Protein AF-A0A3B0PIU3-F1 (afdb_monomer)

Sequence (297 aa):
MPIHNANDALGLFTDEVQEILTSYSIDNKPVNLLDYAVPYFFQSLVFAYRGAKIDSLVDHQSSWYDILSTISSEQYRDRFNNNKLGIVEDERSLYSIANLIKTTKENQTVTVNPPPSQLTLSDFYNVYQEIADAGINYRNLATNNRSTALLNSDSSVILNNLDSGRIDGGIMYNGDAIFSAQGGEFHAEKDDPLKPKSEDFHIVTPVNTPLALDLIVVNKLNIEQFPGFLDQAYQVIKKVGLEGVNETLADFQAVLTEKPETIYKNGPLENFNYVQYTSPLKKISDPENGLVAVEGW

Secondary structure (DSSP, 8-state):
----SHHHHHTTS-HHHHHHHHS-EETTEE--GGGT-EEEEEEEEEEEEESS--TTTTTS---HHHHHHHHTSTTTHHHHTTTTEEEE--HHHHHHHHHHHHHHHTTPPP-SSPPTT---HHHHHHHHHHHIIIIISHHHH-SSS----EEES-HHHHHHHHHTTSSSEEEEEHHHHHHHHTTTTT--STT-TTS--TTTEEEE--SS--EEEEEE---HHHHHHSTTHHHHHHHHHIIIIITTTT--HHHHHHHHHH-TT-S-SSHHHHHHHHH-PBPTTHHHH-TTTSSS-----

Radius of gyration: 21.35 Å; Cα contacts (8 Å, |Δi|>4): 509; chains: 1; bounding box: 50×55×65 Å

Solvent-accessible surface area (backbone atoms only — not comparable to full-atom values): 16003 Å² total; per-residue (Å²): 130,89,70,85,50,52,75,60,48,42,78,48,33,37,71,70,55,40,46,65,38,47,71,46,62,60,96,88,36,78,37,58,46,57,77,67,31,45,75,52,45,34,42,39,48,28,43,28,37,54,47,79,81,56,71,87,45,51,101,41,91,26,41,60,42,54,50,36,38,50,46,20,28,92,90,37,8,80,60,36,24,71,42,10,21,27,32,50,48,44,72,68,57,53,46,19,51,20,37,34,32,51,22,55,78,68,74,47,82,73,39,50,68,75,65,97,87,65,85,50,77,67,47,58,55,45,30,57,45,46,45,19,74,33,18,72,26,45,77,48,31,28,73,105,49,92,26,45,67,37,73,36,68,52,54,67,61,47,28,47,29,43,18,61,63,70,18,33,28,33,38,38,44,43,30,48,47,48,28,13,50,53,6,38,92,86,24,56,54,93,84,40,88,55,26,48,46,84,77,31,45,47,74,36,68,38,75,65,58,52,72,47,73,44,60,53,64,79,62,64,66,52,48,74,73,36,90,65,43,57,62,52,50,50,52,48,48,41,46,54,61,51,34,62,67,83,46,40,54,69,60,43,52,56,40,36,75,76,39,75,88,42,82,59,97,34,63,29,55,40,52,29,63,76,35,58,41,46,54,44,46,38,51,30,61,29,34,87,77,26,71,17,57,59,86,90,132

Mean predicted aligned error: 9.67 Å

Nearest PDB structures (foldseek):
  8rk1-assembly1_A  TM=4.395E-01  e=3.440E-04  Prochlorococcus marinus subsp. pastoris str. CCMP1986
  7qhv-assembly2_BBB  TM=4.725E-01  e=1.636E-03  Agrobacterium tumefaciens
  7vfq-assembly4_D  TM=4.439E-01  e=1.376E-03  Bifidobacterium longum subsp. infantis ATCC 15697 = JCM 1222 = DSM 20088
  7vfq-assembly2_B  TM=4.502E-01  e=2.184E-03  Bifidobacterium longum subsp. infantis ATCC 15697 = JCM 1222 = DSM 20088
  4z9n-assembly3_F  TM=4.124E-01  e=3.728E-01  Brucella ovis ATCC 25840

pLDDT: mean 77.79, std 16.53, range [27.53, 97.0]

Foldseek 3Di:
DDDDDLVSCLVLFDPVLSCVQFVDDDPNHTHRCSVFWFWAFKWWWWKKFFDADDVQFPPDQAALLRVQLSCLAPVRLQQQWDQLEAEQDDLLQLLQSLQQLVCVVVVHDGDSDDPPPDDDPVVSVSSVVSSCVSHQPQVSNDDVDRIHHHYDNPLLVQLQCRLQSVHGMYGGIPLSLVCSLCSHPHQNDPPRPSRHDPRTMDIGHHNDTDMDIDTHGDDPVCPVPPPCVVVVSVVVCCQQQPPQLQDEVVNQVVVCVVPVVDNGDGHNVVVCVNSVTDRSSCCQCPQPRHSYHHDDD

Structure (mmCIF, N/CA/C/O backbone):
data_AF-A0A3B0PIU3-F1
#
_entry.id   AF-A0A3B0PIU3-F1
#
loop_
_atom_site.group_PDB
_atom_site.id
_atom_site.type_symbol
_atom_site.label_atom_id
_atom_site.label_alt_id
_atom_site.label_comp_id
_atom_site.label_asym_id
_atom_site.label_entity_id
_atom_site.label_seq_id
_atom_site.pdbx_PDB_ins_code
_atom_site.Cartn_x
_atom_site.Cartn_y
_atom_site.Cartn_z
_atom_site.occupancy
_atom_site.B_iso_or_equiv
_atom_site.auth_seq_id
_atom_site.auth_comp_id
_atom_site.auth_asym_id
_atom_site.auth_atom_id
_atom_site.pdbx_PDB_model_num
ATOM 1 N N . MET A 1 1 ? -2.828 -1.631 -31.211 1.00 52.72 1 MET A N 1
ATOM 2 C CA . MET A 1 1 ? -2.109 -0.470 -31.781 1.00 52.72 1 MET A CA 1
ATOM 3 C C . MET A 1 1 ? -0.621 -0.748 -31.614 1.00 52.72 1 MET A C 1
ATOM 5 O O . MET A 1 1 ? -0.275 -1.241 -30.548 1.00 52.72 1 MET A O 1
ATOM 9 N N . PRO A 1 2 ? 0.238 -0.572 -32.630 1.00 67.56 2 PRO A N 1
ATOM 10 C CA . PRO A 1 2 ? 1.676 -0.742 -32.430 1.00 67.56 2 PRO A CA 1
ATOM 11 C C . PRO A 1 2 ? 2.199 0.336 -31.467 1.00 67.56 2 PRO A C 1
ATOM 13 O O . PRO A 1 2 ? 1.806 1.494 -31.573 1.00 67.56 2 PRO A O 1
ATOM 16 N N . ILE A 1 3 ? 3.035 -0.067 -30.508 1.00 75.00 3 ILE A N 1
ATOM 17 C CA . ILE A 1 3 ? 3.612 0.811 -29.481 1.00 75.00 3 ILE A CA 1
ATOM 18 C C . ILE A 1 3 ? 4.981 1.261 -29.979 1.00 75.00 3 ILE A C 1
ATOM 20 O O . ILE A 1 3 ? 5.873 0.428 -30.155 1.00 75.00 3 ILE A O 1
ATOM 24 N N . HIS A 1 4 ? 5.149 2.559 -30.226 1.00 79.06 4 HIS A N 1
ATOM 25 C CA . HIS A 1 4 ? 6.401 3.116 -30.739 1.00 79.06 4 HIS A CA 1
ATOM 26 C C . HIS A 1 4 ? 7.118 4.019 -29.735 1.00 79.06 4 HIS A C 1
ATOM 28 O O . HIS A 1 4 ? 8.312 4.267 -29.891 1.00 79.06 4 HIS A O 1
ATOM 34 N N . ASN A 1 5 ? 6.412 4.519 -28.722 1.00 83.81 5 ASN A N 1
ATOM 35 C CA . ASN A 1 5 ? 6.955 5.416 -27.706 1.00 83.81 5 ASN A CA 1
ATOM 36 C C . ASN A 1 5 ? 6.194 5.293 -26.370 1.00 83.81 5 ASN A C 1
ATOM 38 O O . ASN A 1 5 ? 5.190 4.586 -26.271 1.00 83.81 5 ASN A O 1
ATOM 42 N N . ALA A 1 6 ? 6.675 6.008 -25.351 1.00 85.88 6 ALA A N 1
ATOM 43 C CA . ALA A 1 6 ? 6.091 6.051 -24.014 1.00 85.88 6 ALA A CA 1
ATOM 44 C C . ALA A 1 6 ? 4.623 6.518 -23.983 1.00 85.88 6 ALA A C 1
ATOM 46 O O . ALA A 1 6 ? 3.825 5.980 -23.221 1.00 85.88 6 ALA A O 1
ATOM 47 N N . ASN A 1 7 ? 4.229 7.478 -24.824 1.00 86.56 7 ASN A N 1
ATOM 48 C CA . ASN A 1 7 ? 2.843 7.953 -24.871 1.00 86.56 7 ASN A CA 1
ATOM 49 C C . ASN A 1 7 ? 1.905 6.912 -25.488 1.00 86.56 7 ASN A C 1
ATOM 51 O O . ASN A 1 7 ? 0.800 6.727 -24.985 1.00 86.56 7 ASN A O 1
ATOM 55 N N . ASP A 1 8 ? 2.354 6.188 -26.517 1.00 84.62 8 ASP A N 1
ATOM 56 C CA . ASP A 1 8 ? 1.584 5.076 -27.090 1.00 84.62 8 ASP A CA 1
ATOM 57 C C . ASP A 1 8 ? 1.361 3.965 -26.047 1.00 84.62 8 ASP A C 1
ATOM 59 O O . ASP A 1 8 ? 0.315 3.315 -26.033 1.00 84.62 8 ASP A O 1
ATOM 63 N N . ALA A 1 9 ? 2.346 3.753 -25.165 1.00 84.88 9 ALA A N 1
ATOM 64 C CA . ALA A 1 9 ? 2.304 2.737 -24.119 1.00 84.88 9 ALA A CA 1
ATOM 65 C C . ALA A 1 9 ? 1.373 3.091 -22.944 1.00 84.88 9 ALA A C 1
ATOM 67 O O . ALA A 1 9 ? 0.914 2.174 -22.267 1.00 84.88 9 ALA A O 1
ATOM 68 N N . LEU A 1 10 ? 1.045 4.371 -22.707 1.00 86.69 10 LEU A N 1
ATOM 69 C CA . LEU A 1 10 ? 0.181 4.786 -21.585 1.00 86.69 10 LEU A CA 1
ATOM 70 C C . LEU A 1 10 ? -1.167 4.058 -21.586 1.00 86.69 10 LEU A C 1
ATOM 72 O O . LEU A 1 10 ? -1.647 3.640 -20.533 1.00 86.69 10 LEU A O 1
ATOM 76 N N . GLY A 1 11 ? -1.742 3.837 -22.771 1.00 82.31 11 GLY A N 1
ATOM 77 C CA . GLY A 1 11 ? -3.029 3.156 -22.930 1.00 82.31 11 GLY A CA 1
ATOM 78 C C . GLY A 1 11 ? -3.058 1.707 -22.426 1.00 82.31 11 GLY A C 1
ATOM 79 O O . GLY A 1 11 ? -4.143 1.147 -22.294 1.00 82.31 11 GLY A O 1
ATOM 80 N N . LEU A 1 12 ? -1.902 1.107 -22.126 1.00 78.00 12 LEU A N 1
ATOM 81 C CA . LEU A 1 12 ? -1.801 -0.239 -21.557 1.00 78.00 12 LEU A CA 1
ATOM 82 C C . LEU A 1 12 ? -2.097 -0.300 -20.052 1.00 78.00 12 LEU A C 1
ATOM 84 O O . LEU A 1 12 ? -2.346 -1.385 -19.528 1.00 78.00 12 LEU A O 1
ATOM 88 N N . PHE A 1 13 ? -2.048 0.834 -19.354 1.00 83.12 13 PHE A N 1
ATOM 89 C CA . PHE A 1 13 ? -2.113 0.899 -17.893 1.00 83.12 13 PHE A CA 1
ATOM 90 C C . PHE A 1 13 ? -3.463 1.434 -17.398 1.00 83.12 13 PHE A C 1
ATOM 92 O O . PHE A 1 13 ? -4.173 2.121 -18.143 1.00 83.12 13 PHE A O 1
ATOM 99 N N . THR A 1 14 ? -3.837 1.141 -16.146 1.00 80.69 14 THR A N 1
ATOM 100 C CA . THR A 1 14 ? -5.059 1.704 -15.531 1.00 80.69 14 THR A CA 1
ATOM 101 C C . THR A 1 14 ? -4.998 3.229 -15.444 1.00 80.69 14 THR A C 1
ATOM 103 O O . THR A 1 14 ? -3.926 3.815 -15.595 1.00 80.69 14 THR A O 1
ATOM 106 N N . ASP A 1 15 ? -6.141 3.887 -15.249 1.00 85.25 15 ASP A N 1
ATOM 107 C CA . ASP A 1 15 ? -6.197 5.356 -15.242 1.00 85.25 15 ASP A CA 1
ATOM 108 C C . ASP A 1 15 ? -5.358 5.939 -14.094 1.00 85.25 15 ASP A C 1
ATOM 110 O O . ASP A 1 15 ? -4.619 6.898 -14.292 1.00 85.25 15 ASP A O 1
ATOM 114 N N . GLU A 1 16 ? -5.367 5.286 -12.932 1.00 85.12 16 GLU A N 1
ATOM 115 C CA . GLU A 1 16 ? -4.564 5.663 -11.767 1.00 85.12 16 GLU A CA 1
ATOM 116 C C . GLU A 1 16 ? -3.062 5.530 -12.048 1.00 85.12 16 GLU A C 1
ATOM 118 O O . GLU A 1 16 ? -2.265 6.398 -11.691 1.00 85.12 16 GLU A O 1
ATOM 123 N N . VAL A 1 17 ? -2.657 4.454 -12.731 1.00 87.50 17 VAL A N 1
ATOM 124 C CA . VAL A 1 17 ? -1.257 4.248 -13.124 1.00 87.50 17 VAL A CA 1
ATOM 125 C C . VAL A 1 17 ? -0.839 5.289 -14.165 1.00 87.50 17 VAL A C 1
ATOM 127 O O . VAL A 1 17 ? 0.251 5.847 -14.062 1.00 87.50 17 VAL A O 1
ATOM 130 N N . GLN A 1 18 ? -1.699 5.605 -15.139 1.00 90.06 18 GLN A N 1
ATOM 131 C CA . GLN A 1 18 ? -1.437 6.665 -16.119 1.00 90.06 18 GLN A CA 1
ATOM 132 C C . GLN A 1 18 ? -1.266 8.034 -15.453 1.00 90.06 18 GLN A C 1
ATOM 134 O O . GLN A 1 18 ? -0.362 8.786 -15.830 1.00 90.06 18 GLN A O 1
ATOM 139 N N . GLU A 1 19 ? -2.096 8.351 -14.457 1.00 88.38 19 GLU A N 1
ATOM 140 C CA . GLU A 1 19 ? -1.981 9.583 -13.680 1.00 88.38 19 GLU A CA 1
ATOM 141 C C . GLU A 1 19 ? -0.624 9.652 -12.974 1.00 88.38 19 GLU A C 1
ATOM 143 O O . GLU A 1 19 ? 0.110 10.624 -13.156 1.00 88.38 19 GLU A O 1
ATOM 148 N N . ILE A 1 20 ? -0.215 8.594 -12.263 1.00 88.75 20 ILE A N 1
ATOM 149 C CA . ILE A 1 20 ? 1.102 8.546 -11.609 1.00 88.75 20 ILE A CA 1
ATOM 150 C C . ILE A 1 20 ? 2.228 8.753 -12.633 1.00 88.75 20 ILE A C 1
ATOM 152 O O . ILE A 1 20 ? 3.090 9.610 -12.425 1.00 88.75 20 ILE A O 1
ATOM 156 N N . LEU A 1 21 ? 2.191 8.036 -13.762 1.00 90.81 21 LEU A N 1
ATOM 157 C CA . LEU A 1 21 ? 3.223 8.079 -14.807 1.00 90.81 21 LEU A CA 1
ATOM 158 C C . LEU A 1 21 ? 3.388 9.446 -15.480 1.00 90.81 21 LEU A C 1
ATOM 160 O O . LEU A 1 21 ? 4.437 9.696 -16.074 1.00 90.81 21 LEU A O 1
ATOM 164 N N . THR A 1 22 ? 2.376 10.311 -15.406 1.00 90.75 22 THR A N 1
ATOM 165 C CA . THR A 1 22 ? 2.344 11.606 -16.105 1.00 90.75 22 THR A CA 1
ATOM 166 C C . THR A 1 22 ? 2.229 12.814 -15.170 1.00 90.75 22 THR A C 1
ATOM 168 O O . THR A 1 22 ? 2.323 13.955 -15.622 1.00 90.75 22 THR A O 1
ATOM 171 N N . SER A 1 23 ? 2.080 12.584 -13.862 1.00 84.56 23 SER A N 1
ATOM 172 C CA . SER A 1 23 ? 1.898 13.625 -12.838 1.00 84.56 23 SER A CA 1
ATOM 173 C C . SER A 1 23 ? 3.144 14.474 -12.559 1.00 84.56 23 SER A C 1
ATOM 175 O O . SER A 1 23 ? 3.048 15.522 -11.915 1.00 84.56 23 SER A O 1
ATOM 177 N N . TYR A 1 24 ? 4.320 14.044 -13.024 1.00 80.12 24 TYR A N 1
ATOM 178 C CA . TYR A 1 24 ? 5.591 14.699 -12.729 1.00 80.12 24 TYR A CA 1
ATOM 179 C C . TYR A 1 24 ? 6.029 15.676 -13.826 1.00 80.12 24 TYR A C 1
ATOM 181 O O . TYR A 1 24 ? 5.802 15.462 -15.018 1.00 80.12 24 TYR A O 1
ATOM 189 N N . SER A 1 25 ? 6.725 16.745 -13.428 1.00 78.56 25 SER A N 1
ATOM 190 C CA . SER A 1 25 ? 7.328 17.698 -14.361 1.00 78.56 25 SER A CA 1
ATOM 191 C C . SER A 1 25 ? 8.756 18.058 -13.964 1.00 78.56 25 SER A C 1
ATOM 193 O O . SER A 1 25 ? 9.011 18.340 -12.793 1.00 78.56 25 SER A O 1
ATOM 195 N N . ILE A 1 26 ? 9.660 18.132 -14.941 1.00 77.56 26 ILE A N 1
ATOM 196 C CA . ILE A 1 26 ? 11.030 18.643 -14.781 1.00 77.56 26 ILE A CA 1
ATOM 197 C C . ILE A 1 26 ? 11.121 19.955 -15.557 1.00 77.56 26 ILE A C 1
ATOM 199 O O . ILE A 1 26 ? 10.739 20.008 -16.724 1.00 77.56 26 ILE A O 1
ATOM 203 N N . ASP A 1 27 ? 11.589 21.026 -14.912 1.00 80.06 27 ASP A N 1
ATOM 204 C CA . ASP A 1 27 ? 11.697 22.364 -15.515 1.00 80.06 27 ASP A CA 1
ATOM 205 C C . ASP A 1 27 ? 10.387 22.850 -16.172 1.00 80.06 27 ASP A C 1
ATOM 207 O O . ASP A 1 27 ? 10.385 23.419 -17.266 1.00 80.06 27 ASP A O 1
ATOM 211 N N . ASN A 1 28 ? 9.253 22.605 -15.500 1.00 79.25 28 ASN A N 1
ATOM 212 C CA . ASN A 1 28 ? 7.890 22.890 -15.974 1.00 79.25 28 ASN A CA 1
ATOM 213 C C . ASN A 1 28 ? 7.482 22.158 -17.266 1.00 79.25 28 ASN A C 1
ATOM 215 O O . ASN A 1 28 ? 6.530 22.570 -17.933 1.00 79.25 28 ASN A O 1
ATOM 219 N N . LYS A 1 29 ? 8.177 21.080 -17.640 1.00 79.25 29 LYS A N 1
ATOM 220 C CA . LYS A 1 29 ? 7.783 20.209 -18.751 1.00 79.25 29 LYS A CA 1
ATOM 221 C C . LYS A 1 29 ? 7.230 18.899 -18.205 1.00 79.25 29 LYS A C 1
ATOM 223 O O . LYS A 1 29 ? 7.897 18.302 -17.359 1.00 79.25 29 LYS A O 1
ATOM 228 N N . PRO A 1 30 ? 6.052 18.449 -18.669 1.00 81.75 30 PRO A N 1
ATOM 229 C CA . PRO A 1 30 ? 5.511 17.162 -18.261 1.00 81.75 30 PRO A CA 1
ATOM 230 C C . PRO A 1 30 ? 6.481 16.053 -18.665 1.00 81.75 30 PRO A C 1
ATOM 232 O O . PRO A 1 30 ? 7.042 16.075 -19.764 1.00 81.75 30 PRO A O 1
ATOM 235 N N . VAL A 1 31 ? 6.687 15.112 -17.754 1.00 88.00 31 VAL A N 1
ATOM 236 C CA . VAL A 1 31 ? 7.549 13.952 -17.948 1.00 88.00 31 VAL A CA 1
ATOM 237 C C . VAL A 1 31 ? 6.674 12.715 -17.968 1.00 88.00 31 VAL A C 1
ATOM 239 O O . VAL A 1 31 ? 5.871 12.509 -17.063 1.00 88.00 31 VAL A O 1
ATOM 242 N N . ASN A 1 32 ? 6.855 11.882 -18.989 1.00 90.88 32 ASN A N 1
ATOM 243 C CA . ASN A 1 32 ? 6.311 10.538 -18.988 1.00 90.88 32 ASN A CA 1
ATOM 244 C C . ASN A 1 32 ? 7.349 9.607 -18.352 1.00 90.88 32 ASN A C 1
ATOM 246 O O . ASN A 1 32 ? 8.427 9.394 -18.906 1.00 90.88 32 ASN A O 1
ATOM 250 N N . LEU A 1 33 ? 7.046 9.062 -17.174 1.00 91.25 33 LEU A N 1
ATOM 251 C CA . LEU A 1 33 ? 7.973 8.186 -16.451 1.00 91.25 33 LEU A CA 1
ATOM 252 C C . LEU A 1 33 ? 8.315 6.903 -17.231 1.00 91.25 33 LEU A C 1
ATOM 254 O O . LEU A 1 33 ? 9.367 6.314 -16.984 1.00 91.25 33 LEU A O 1
ATOM 258 N N . LEU A 1 34 ? 7.499 6.513 -18.218 1.00 90.88 34 LEU A N 1
ATOM 259 C CA . LEU A 1 34 ? 7.786 5.384 -19.111 1.00 90.88 34 LEU A CA 1
ATOM 260 C C . LEU A 1 34 ? 9.016 5.608 -20.006 1.00 90.88 34 LEU A C 1
ATOM 262 O O . LEU A 1 34 ? 9.573 4.639 -20.516 1.00 90.88 34 LEU A O 1
ATOM 266 N N . ASP A 1 35 ? 9.479 6.851 -20.175 1.00 88.81 35 ASP A N 1
ATOM 267 C CA . ASP A 1 35 ? 10.749 7.134 -20.860 1.00 88.81 35 ASP A CA 1
ATOM 268 C C . ASP A 1 35 ? 11.974 6.696 -20.033 1.00 88.81 35 ASP A C 1
ATOM 270 O O . ASP A 1 35 ? 13.082 6.584 -20.561 1.00 88.81 35 ASP A O 1
ATOM 274 N N . TYR A 1 36 ? 11.790 6.449 -18.732 1.00 87.94 36 TYR A N 1
ATOM 275 C CA . TYR A 1 36 ? 12.875 6.219 -17.775 1.00 87.94 36 TYR A CA 1
ATOM 276 C C . TYR A 1 36 ? 12.761 4.894 -17.021 1.00 87.94 36 TYR A C 1
ATOM 278 O O . TYR A 1 36 ? 13.759 4.428 -16.464 1.00 87.94 36 TYR A O 1
ATOM 286 N N . ALA A 1 37 ? 11.570 4.299 -16.973 1.00 89.75 37 ALA A N 1
ATOM 287 C CA . ALA A 1 37 ? 11.306 3.141 -16.137 1.00 89.75 37 ALA A CA 1
ATOM 288 C C . ALA A 1 37 ? 10.184 2.246 -16.677 1.00 89.75 37 ALA A C 1
ATOM 290 O O . ALA A 1 37 ? 9.359 2.669 -17.485 1.00 89.75 37 ALA A O 1
ATOM 291 N N . VAL A 1 38 ? 10.135 1.007 -16.186 1.00 88.44 38 VAL A N 1
ATOM 292 C CA . VAL A 1 38 ? 9.072 0.040 -16.497 1.00 88.44 38 VAL A CA 1
ATOM 293 C C . VAL A 1 38 ? 8.205 -0.191 -15.254 1.00 88.44 38 VAL A C 1
ATOM 295 O O . VAL A 1 38 ? 8.750 -0.625 -14.238 1.00 88.44 38 VAL A O 1
ATOM 298 N N . PRO A 1 39 ? 6.885 0.078 -15.301 1.00 87.81 39 PRO A N 1
ATOM 299 C CA . PRO A 1 39 ? 5.962 -0.206 -14.197 1.00 87.81 39 PRO A CA 1
ATOM 300 C C . PRO A 1 39 ? 5.971 -1.678 -13.812 1.00 87.81 39 PRO A C 1
ATOM 302 O O . PRO A 1 39 ? 5.922 -2.539 -14.690 1.00 87.81 39 PRO A O 1
ATOM 305 N N . TYR A 1 40 ? 6.015 -1.953 -12.508 1.00 83.00 40 TYR A N 1
ATOM 306 C CA . TYR A 1 40 ? 6.128 -3.309 -11.986 1.00 83.00 40 TYR A CA 1
ATOM 307 C C . TYR A 1 40 ? 5.045 -3.657 -10.964 1.00 83.00 40 TYR A C 1
ATOM 309 O O . TYR A 1 40 ? 4.190 -4.468 -11.297 1.00 83.00 40 TYR A O 1
ATOM 317 N N . PHE A 1 41 ? 4.994 -3.029 -9.787 1.00 80.75 41 PHE A N 1
ATOM 318 C CA . PHE A 1 41 ? 3.927 -3.279 -8.806 1.00 80.75 41 PHE A CA 1
ATOM 319 C C . PHE A 1 41 ? 3.057 -2.051 -8.611 1.00 80.75 41 PHE A C 1
ATOM 321 O O . PHE A 1 41 ? 3.569 -0.952 -8.430 1.00 80.75 41 PHE A O 1
ATOM 328 N N . PHE A 1 42 ? 1.740 -2.244 -8.629 1.00 83.75 42 PHE A N 1
ATOM 329 C CA . PHE A 1 42 ? 0.793 -1.217 -8.231 1.00 83.75 42 PHE A CA 1
ATOM 330 C C . PHE A 1 42 ? 0.163 -1.614 -6.901 1.00 83.75 42 PHE A C 1
ATOM 332 O O . PHE A 1 42 ? -0.325 -2.734 -6.736 1.00 83.75 42 PHE A O 1
ATOM 339 N N . GLN A 1 43 ? 0.221 -0.710 -5.933 1.00 85.25 43 GLN A N 1
ATOM 340 C CA . GLN A 1 43 ? -0.144 -0.994 -4.555 1.00 85.25 43 GLN A CA 1
ATOM 341 C C . GLN A 1 43 ? -0.976 0.142 -3.976 1.00 85.25 43 GLN A C 1
ATOM 343 O O . GLN A 1 43 ? -0.852 1.306 -4.356 1.00 85.25 43 GLN A O 1
ATOM 348 N N . SER A 1 44 ? -1.813 -0.212 -3.013 1.00 89.19 44 SER A N 1
ATOM 349 C CA . SER A 1 44 ? -2.595 0.731 -2.225 1.00 89.19 44 SER A CA 1
ATOM 350 C C . SER A 1 44 ? -2.376 0.452 -0.753 1.00 89.19 44 SER A C 1
ATOM 352 O O . SER A 1 44 ? -2.308 -0.712 -0.349 1.00 89.19 44 SER A O 1
ATOM 354 N N . LEU A 1 45 ? -2.332 1.496 0.064 1.00 90.38 45 LEU A N 1
ATOM 355 C CA . LEU A 1 45 ? -2.252 1.317 1.506 1.00 90.38 45 LEU A CA 1
ATOM 356 C C . LEU A 1 45 ? -3.618 0.899 2.075 1.00 90.38 45 LEU A C 1
ATOM 358 O O . LEU A 1 45 ? -4.654 1.465 1.713 1.00 90.38 45 LEU A O 1
ATOM 362 N N . VAL A 1 46 ? -3.626 -0.083 2.970 1.00 93.50 46 VAL A N 1
ATOM 363 C CA . VAL A 1 46 ? -4.832 -0.647 3.595 1.00 93.50 46 VAL A CA 1
ATOM 364 C C . VAL A 1 46 ? -4.641 -0.811 5.098 1.00 93.50 46 VAL A C 1
ATOM 366 O O . VAL A 1 46 ? -3.525 -0.739 5.615 1.00 93.50 46 VAL A O 1
ATOM 369 N N . PHE A 1 47 ? -5.743 -1.060 5.803 1.00 95.31 47 PHE A N 1
ATOM 370 C CA . PHE A 1 47 ? -5.712 -1.529 7.181 1.00 95.31 47 PHE A CA 1
ATOM 371 C C . PHE A 1 47 ? -6.095 -3.009 7.228 1.00 95.31 47 PHE A C 1
ATOM 373 O O . PHE A 1 47 ? -7.223 -3.370 6.902 1.00 95.31 47 PHE A O 1
ATOM 380 N N . ALA A 1 48 ? -5.166 -3.865 7.637 1.00 96.06 48 ALA A N 1
ATOM 381 C CA . ALA A 1 48 ? -5.396 -5.290 7.845 1.00 96.06 48 ALA A CA 1
ATOM 382 C C . ALA A 1 48 ? -5.373 -5.619 9.337 1.00 96.06 48 ALA A C 1
ATOM 384 O O . ALA A 1 48 ? -4.621 -5.006 10.093 1.00 96.06 48 ALA A O 1
ATOM 385 N N . TYR A 1 49 ? -6.189 -6.564 9.795 1.00 97.00 49 TYR A N 1
ATOM 386 C CA . TYR A 1 49 ? -6.244 -6.897 11.216 1.00 97.00 49 TYR A CA 1
ATOM 387 C C . TYR A 1 49 ? -6.706 -8.324 11.500 1.00 97.00 49 TYR A C 1
ATOM 389 O O . TYR A 1 49 ? -7.407 -8.935 10.692 1.00 97.00 49 TYR A O 1
ATOM 397 N N . ARG A 1 50 ? -6.334 -8.826 12.687 1.00 95.00 50 ARG A N 1
ATOM 398 C CA . ARG A 1 50 ? -6.666 -10.163 13.185 1.00 95.00 50 ARG A CA 1
ATOM 399 C C . ARG A 1 50 ? -7.650 -10.179 14.339 1.00 95.00 50 ARG A C 1
ATOM 401 O O . ARG A 1 50 ? -7.619 -9.289 15.188 1.00 95.00 50 ARG A O 1
ATOM 408 N N . GLY A 1 51 ? -8.515 -11.192 14.393 1.00 93.75 51 GLY A N 1
ATOM 409 C CA . GLY A 1 51 ? -9.568 -11.430 15.392 1.00 93.75 51 GLY A CA 1
ATOM 410 C C . GLY A 1 51 ? -10.977 -11.146 14.853 1.00 93.75 51 GLY A C 1
ATOM 411 O O . GLY A 1 51 ? -11.154 -10.989 13.656 1.00 93.75 51 GLY A O 1
ATOM 412 N N . ALA A 1 52 ? -11.971 -10.986 15.733 1.00 94.75 52 ALA A N 1
ATOM 413 C CA . ALA A 1 52 ? -13.368 -10.788 15.324 1.00 94.75 52 ALA A CA 1
ATOM 414 C C . ALA A 1 52 ? -13.586 -9.582 14.385 1.00 94.75 52 ALA A C 1
ATOM 416 O O . ALA A 1 52 ? -12.985 -8.515 14.578 1.00 94.75 52 ALA A O 1
ATOM 417 N N . LYS A 1 53 ? -14.495 -9.750 13.417 1.00 95.25 53 LYS A N 1
ATOM 418 C CA . LYS A 1 53 ? -14.919 -8.717 12.465 1.00 95.25 53 LYS A CA 1
ATOM 419 C C . LYS A 1 53 ? -15.405 -7.455 13.185 1.00 95.25 53 LYS A C 1
ATOM 421 O O . LYS A 1 53 ? -16.184 -7.519 14.133 1.00 95.25 53 LYS A O 1
ATOM 426 N N . ILE A 1 54 ? -14.945 -6.303 12.708 1.00 95.44 54 ILE A N 1
ATOM 427 C CA . ILE A 1 54 ? -15.418 -4.972 13.091 1.00 95.44 54 ILE A CA 1
ATOM 428 C C . ILE A 1 54 ? -16.459 -4.548 12.055 1.00 95.44 54 ILE A C 1
ATOM 430 O O . ILE A 1 54 ? -16.110 -4.054 10.980 1.00 95.44 54 ILE A O 1
ATOM 434 N N . ASP A 1 55 ? -17.737 -4.766 12.367 1.00 92.75 55 ASP A N 1
ATOM 435 C CA . ASP A 1 55 ? -18.838 -4.563 11.415 1.00 92.75 55 ASP A CA 1
ATOM 436 C C . ASP A 1 55 ? -18.942 -3.125 10.900 1.00 92.75 55 ASP A C 1
ATOM 438 O O . ASP A 1 55 ? -19.394 -2.927 9.784 1.00 92.75 55 ASP A O 1
ATOM 442 N N . SER A 1 56 ? -18.493 -2.124 11.664 1.00 92.81 56 SER A N 1
ATOM 443 C CA . SER A 1 56 ? -18.510 -0.718 11.238 1.00 92.81 56 SER A CA 1
ATOM 444 C C . SER A 1 56 ? -17.428 -0.352 10.215 1.00 92.81 56 SER A C 1
ATOM 446 O O . SER A 1 56 ? -17.455 0.758 9.690 1.00 92.81 56 SER A O 1
ATOM 448 N N . LEU A 1 57 ? -16.463 -1.244 9.963 1.00 93.12 57 LEU A N 1
ATOM 449 C CA . LEU A 1 57 ? -15.363 -1.020 9.018 1.00 93.12 57 LEU A CA 1
ATOM 450 C C . LEU A 1 57 ? -15.433 -1.962 7.818 1.00 93.12 57 LEU A C 1
ATOM 452 O O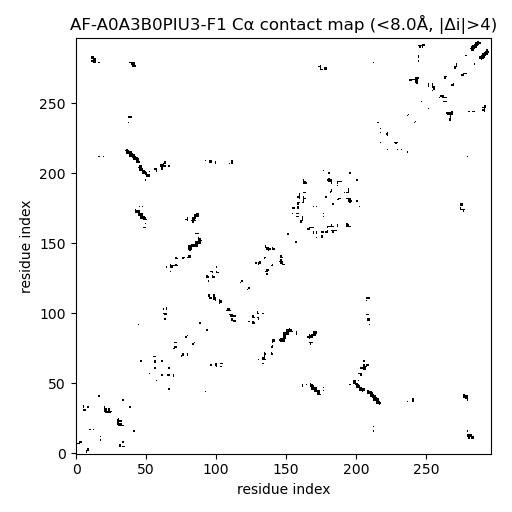 . LEU A 1 57 ? -15.219 -1.552 6.682 1.00 93.12 57 LEU A O 1
ATOM 456 N N . VAL A 1 58 ? -15.707 -3.243 8.062 1.00 86.06 58 VAL A N 1
ATOM 457 C CA . VAL A 1 58 ? -15.746 -4.245 6.994 1.00 86.06 58 VAL A CA 1
ATOM 458 C C . VAL A 1 58 ? -17.065 -4.119 6.234 1.00 86.06 58 VAL A C 1
ATOM 460 O O . VAL A 1 58 ? -18.116 -3.941 6.845 1.00 86.06 58 VAL A O 1
ATOM 463 N N . ASP A 1 59 ? -17.004 -4.201 4.904 1.00 81.81 59 ASP A N 1
ATOM 464 C CA . ASP A 1 59 ? -18.132 -4.000 3.977 1.00 81.81 59 ASP A CA 1
ATOM 465 C C . ASP A 1 59 ? -18.737 -2.581 3.995 1.00 81.81 59 ASP A C 1
ATOM 467 O O . ASP A 1 59 ? -19.824 -2.353 3.462 1.00 81.81 59 ASP A O 1
ATOM 471 N N . HIS A 1 60 ? -18.025 -1.612 4.577 1.00 87.06 60 HIS A N 1
ATOM 472 C CA . HIS A 1 60 ? -18.430 -0.211 4.633 1.00 87.06 60 HIS A CA 1
ATOM 473 C C . HIS A 1 60 ? -17.447 0.686 3.880 1.00 87.06 60 HIS A C 1
ATOM 475 O O . HIS A 1 60 ? -16.262 0.393 3.736 1.00 87.06 60 HIS A O 1
ATOM 481 N N . GLN A 1 61 ? -17.958 1.816 3.397 1.00 89.62 61 GLN A N 1
ATOM 482 C CA . GLN A 1 61 ? -17.150 2.877 2.804 1.00 89.62 61 GLN A CA 1
ATOM 483 C C . GLN A 1 61 ? -16.507 3.693 3.935 1.00 89.62 61 GLN A C 1
ATOM 485 O O . GLN A 1 61 ? -17.071 4.691 4.377 1.00 89.62 61 GLN A O 1
ATOM 490 N N . SER A 1 62 ? -15.360 3.235 4.439 1.00 92.00 62 SER A N 1
ATOM 491 C CA . SER A 1 62 ? -14.644 3.876 5.551 1.00 92.00 62 SER A CA 1
ATOM 492 C C . SER A 1 62 ? -13.501 4.767 5.061 1.00 92.00 62 SER A C 1
ATOM 494 O O . SER A 1 62 ? -12.720 4.383 4.195 1.00 92.00 62 SER A O 1
ATOM 496 N N . SER A 1 63 ? -13.360 5.959 5.632 1.00 92.62 63 SER A N 1
ATOM 497 C CA . SER A 1 63 ? -12.164 6.792 5.474 1.00 92.62 63 SER A CA 1
ATOM 498 C C . SER A 1 63 ? -11.051 6.365 6.438 1.00 92.62 63 SER A C 1
ATOM 500 O O . SER A 1 63 ? -11.288 5.645 7.409 1.00 92.62 63 SER A O 1
ATOM 502 N N . TRP A 1 64 ? -9.827 6.863 6.229 1.00 91.94 64 TRP A N 1
ATOM 503 C CA . TRP A 1 64 ? -8.753 6.714 7.220 1.00 91.94 64 TRP A CA 1
ATOM 504 C C . TRP A 1 64 ? -9.145 7.276 8.593 1.00 91.94 64 TRP A C 1
ATOM 506 O O . TRP A 1 64 ? -8.774 6.701 9.613 1.00 91.94 64 TRP A O 1
ATOM 516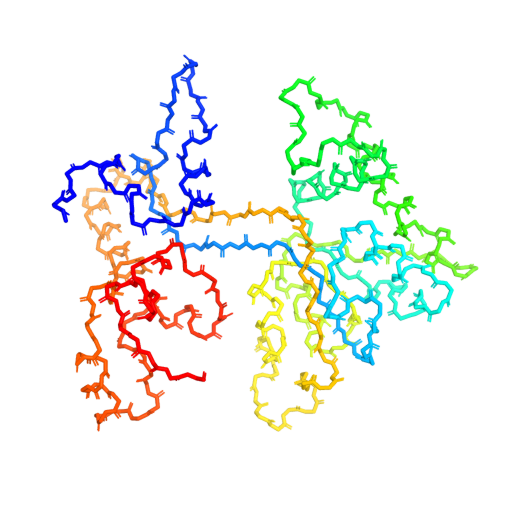 N N . TYR A 1 65 ? -9.940 8.350 8.637 1.00 90.44 65 TYR A N 1
ATOM 517 C CA . TYR A 1 65 ? -10.455 8.890 9.895 1.00 90.44 65 TYR A CA 1
ATOM 518 C C . TYR A 1 65 ? -11.403 7.906 10.597 1.00 90.44 65 TYR A C 1
ATOM 520 O O . TYR A 1 65 ? -11.251 7.659 11.793 1.00 90.44 65 TYR A O 1
ATOM 528 N N . ASP A 1 66 ? -12.334 7.288 9.863 1.00 92.12 66 ASP A N 1
ATOM 529 C CA . ASP A 1 66 ? -13.271 6.300 10.421 1.00 92.12 66 ASP A CA 1
ATOM 530 C C . ASP A 1 66 ? -12.534 5.066 10.952 1.00 92.12 66 ASP A C 1
ATOM 532 O O . ASP A 1 66 ? -12.839 4.571 12.039 1.00 92.12 66 ASP A O 1
ATOM 536 N N . ILE A 1 67 ? -11.519 4.599 10.218 1.00 94.12 67 ILE A N 1
ATOM 537 C CA . ILE A 1 67 ? -10.682 3.465 10.621 1.00 94.12 67 ILE A CA 1
ATOM 538 C C . ILE A 1 67 ? -9.963 3.783 11.933 1.00 94.12 67 ILE A C 1
ATOM 540 O O . ILE A 1 67 ? -10.131 3.055 12.913 1.00 94.12 67 ILE A O 1
ATOM 544 N N . LEU A 1 68 ? -9.198 4.879 11.980 1.00 91.31 68 LEU A N 1
ATOM 545 C CA . LEU A 1 68 ? -8.384 5.215 13.150 1.00 91.31 68 LEU A CA 1
ATOM 546 C C . LEU A 1 68 ? -9.231 5.543 14.385 1.00 91.31 68 LEU A C 1
ATOM 548 O O . LEU A 1 68 ? -8.900 5.113 15.495 1.00 91.31 68 LEU A O 1
ATOM 552 N N . SER A 1 69 ? -10.356 6.235 14.200 1.00 88.69 69 SER A N 1
ATOM 553 C CA . SER A 1 69 ? -11.269 6.564 15.299 1.00 88.69 69 SER A CA 1
ATOM 554 C C . SER A 1 69 ? -11.982 5.322 15.837 1.00 88.69 69 SER A C 1
ATOM 556 O O . SER A 1 69 ? -12.163 5.187 17.048 1.00 88.69 69 SER A O 1
ATOM 558 N N . THR A 1 70 ? -12.308 4.358 14.971 1.00 92.00 70 THR A N 1
ATOM 559 C CA . THR A 1 70 ? -12.915 3.090 15.389 1.00 92.00 70 THR A CA 1
ATOM 560 C C . THR A 1 70 ? -11.934 2.247 16.194 1.00 92.00 70 THR A C 1
ATOM 562 O O . THR A 1 70 ? -12.261 1.835 17.309 1.00 92.00 70 THR A O 1
ATOM 565 N N . ILE A 1 71 ? -10.720 2.010 15.684 1.00 91.06 71 ILE A N 1
ATOM 566 C CA . ILE A 1 71 ? -9.746 1.131 16.358 1.00 91.06 71 ILE A CA 1
ATOM 567 C C . ILE A 1 71 ? -9.218 1.715 17.673 1.00 91.06 71 ILE A C 1
ATOM 569 O O . ILE A 1 71 ? -8.735 0.970 18.520 1.00 91.06 71 ILE A O 1
ATOM 573 N N . SER A 1 72 ? -9.334 3.030 17.862 1.00 86.88 72 SER A N 1
ATOM 574 C CA . SER A 1 72 ? -8.966 3.731 19.099 1.00 86.88 72 SER A CA 1
ATOM 575 C C . SER A 1 72 ? -10.130 3.961 20.068 1.00 86.88 72 SER A C 1
ATOM 577 O O . SER A 1 72 ? -9.918 4.454 21.178 1.00 86.88 72 SER A O 1
ATOM 579 N N . SER A 1 73 ? -11.356 3.600 19.684 1.00 87.06 73 SER A N 1
ATOM 580 C CA . SER A 1 73 ? -12.532 3.703 20.551 1.00 87.06 73 SER A CA 1
ATOM 581 C C . SER A 1 73 ? -12.440 2.761 21.756 1.00 87.06 73 SER A C 1
ATOM 583 O O . SER A 1 73 ? -11.739 1.750 21.721 1.00 87.06 73 SER A O 1
ATOM 585 N N . GLU A 1 74 ? -13.198 3.036 22.822 1.00 85.19 74 GLU A N 1
ATOM 586 C CA . GLU A 1 74 ? -13.208 2.198 24.033 1.00 85.19 74 GLU A CA 1
ATOM 587 C C . GLU A 1 74 ? -13.516 0.722 23.756 1.00 85.19 74 GLU A C 1
ATOM 589 O O . GLU A 1 74 ? -13.019 -0.147 24.467 1.00 85.19 74 GLU A O 1
ATOM 594 N N . GLN A 1 75 ? -14.301 0.441 22.714 1.00 89.25 75 GLN A N 1
ATOM 595 C CA . GLN A 1 75 ? -14.674 -0.914 22.325 1.00 89.25 75 GLN A CA 1
ATOM 596 C C . GLN A 1 75 ? -13.497 -1.715 21.751 1.00 89.25 75 GLN A C 1
ATOM 598 O O . GLN A 1 75 ? -13.417 -2.921 21.979 1.00 89.25 75 GLN A O 1
ATOM 603 N N . TYR A 1 76 ? -12.605 -1.070 20.992 1.00 90.25 76 TYR A N 1
ATOM 604 C CA . TYR A 1 76 ? -11.579 -1.762 20.204 1.00 90.25 76 TYR A CA 1
ATOM 605 C C . TYR A 1 76 ? -10.144 -1.437 20.618 1.00 90.25 76 TYR A C 1
ATOM 607 O O . TYR A 1 76 ? -9.245 -2.203 20.274 1.00 90.25 76 TYR A O 1
ATOM 615 N N . ARG A 1 77 ? -9.909 -0.365 21.384 1.00 86.62 77 ARG A N 1
ATOM 616 C CA . ARG A 1 77 ? -8.556 0.114 21.709 1.00 86.62 77 ARG A CA 1
ATOM 617 C C . ARG A 1 77 ? -7.652 -0.965 22.289 1.00 86.62 77 ARG A C 1
ATOM 619 O O . ARG A 1 77 ? -6.503 -1.057 21.881 1.00 86.62 77 ARG A O 1
ATOM 626 N N . ASP A 1 78 ? -8.158 -1.820 23.179 1.00 86.12 78 ASP A N 1
ATOM 627 C CA . ASP A 1 78 ? -7.332 -2.815 23.877 1.00 86.12 78 ASP A CA 1
ATOM 628 C C . ASP A 1 78 ? -6.765 -3.877 22.925 1.00 86.12 78 ASP A C 1
ATOM 630 O O . ASP A 1 78 ? -5.700 -4.429 23.193 1.00 86.12 78 ASP A O 1
ATOM 634 N N . ARG A 1 79 ? -7.430 -4.106 21.787 1.00 89.75 79 ARG A N 1
ATOM 635 C CA . ARG A 1 79 ? -6.956 -4.992 20.718 1.00 89.75 79 ARG A CA 1
ATOM 636 C C . ARG A 1 79 ? -5.768 -4.404 19.965 1.00 89.75 79 ARG A C 1
ATOM 638 O O . ARG A 1 79 ? -4.906 -5.148 19.540 1.00 89.75 79 ARG A O 1
ATOM 645 N N . PHE A 1 80 ? -5.709 -3.086 19.791 1.00 90.56 80 PHE A N 1
ATOM 646 C CA . PHE A 1 80 ? -4.711 -2.424 18.935 1.00 90.56 80 PHE A CA 1
ATOM 647 C C . PHE A 1 80 ? -3.649 -1.635 19.721 1.00 90.56 80 PHE A C 1
ATOM 649 O O . PHE A 1 80 ? -2.726 -1.055 19.153 1.00 90.56 80 PHE A O 1
ATOM 656 N N . ASN A 1 81 ? -3.758 -1.626 21.045 1.00 83.81 81 ASN A N 1
ATOM 657 C CA . ASN A 1 81 ? -2.879 -0.940 21.984 1.00 83.81 81 ASN A CA 1
ATOM 658 C C . ASN A 1 81 ? -1.595 -1.749 22.302 1.00 83.81 81 ASN A C 1
ATOM 660 O O . ASN A 1 81 ? -1.500 -2.929 22.004 1.00 83.81 81 ASN A O 1
ATOM 664 N N . ASN A 1 82 ? -0.597 -1.143 22.957 1.00 80.69 82 ASN A N 1
ATOM 665 C CA . ASN A 1 82 ? 0.622 -1.790 23.461 1.00 80.69 82 ASN A CA 1
ATOM 666 C C . ASN A 1 82 ? 1.442 -2.480 22.359 1.00 80.69 82 ASN A C 1
ATOM 668 O O . ASN A 1 82 ? 1.830 -3.639 22.498 1.00 80.69 82 ASN A O 1
ATOM 672 N N . ASN A 1 83 ? 1.717 -1.755 21.269 1.00 82.75 83 ASN A N 1
ATOM 673 C CA . ASN A 1 83 ? 2.406 -2.241 20.069 1.00 82.75 83 ASN A CA 1
ATOM 674 C C . ASN A 1 83 ? 1.647 -3.326 19.291 1.00 82.75 83 ASN A C 1
ATOM 676 O O . ASN A 1 83 ? 2.252 -3.999 18.465 1.00 82.75 83 ASN A O 1
ATOM 680 N N . LYS A 1 84 ? 0.335 -3.490 19.517 1.00 90.75 84 LYS A N 1
ATOM 6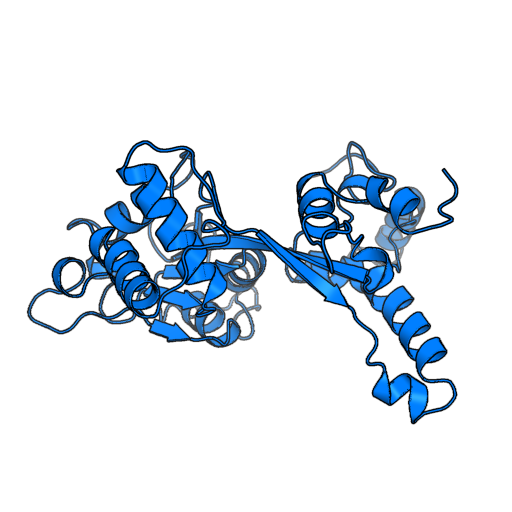81 C CA . LYS A 1 84 ? -0.524 -4.391 18.730 1.00 90.75 84 LYS A CA 1
ATOM 682 C C . LYS A 1 84 ? -1.028 -3.795 17.416 1.00 90.75 84 LYS A C 1
ATOM 684 O O . LYS A 1 84 ? -1.612 -4.522 16.621 1.00 90.75 84 LYS A O 1
ATOM 689 N N . LEU A 1 85 ? -0.775 -2.513 17.166 1.00 92.00 85 LEU A N 1
ATOM 690 C CA . LEU A 1 85 ? -0.923 -1.882 15.858 1.00 92.00 85 LEU A CA 1
ATOM 691 C C . LEU A 1 85 ? 0.461 -1.650 15.253 1.00 92.00 85 LEU A C 1
ATOM 693 O O . LEU A 1 85 ? 1.253 -0.900 15.822 1.00 92.00 85 LEU A O 1
ATOM 697 N N . GLY A 1 86 ? 0.737 -2.273 14.114 1.00 91.94 86 GLY A N 1
ATOM 698 C CA . GLY A 1 86 ? 1.907 -1.999 13.291 1.00 91.94 86 GLY A CA 1
ATOM 699 C C . GLY A 1 86 ? 1.593 -1.018 12.165 1.00 91.94 86 GLY A C 1
ATOM 700 O O . GLY A 1 86 ? 0.482 -1.002 11.638 1.00 91.94 86 GLY A O 1
ATOM 701 N N . ILE A 1 87 ? 2.564 -0.196 11.788 1.00 90.19 87 ILE A N 1
ATOM 702 C CA . ILE A 1 87 ? 2.466 0.725 10.656 1.00 90.19 87 ILE A CA 1
ATOM 703 C C . ILE A 1 87 ? 3.767 0.609 9.872 1.00 90.19 87 ILE A C 1
ATOM 705 O O . ILE A 1 87 ? 4.846 0.793 10.444 1.00 90.19 87 ILE A O 1
ATOM 709 N N . VAL A 1 88 ? 3.655 0.295 8.580 1.00 88.31 88 VAL A N 1
ATOM 710 C CA . VAL A 1 88 ? 4.785 0.395 7.655 1.00 88.31 88 VAL A CA 1
ATOM 711 C C . VAL A 1 88 ? 5.161 1.870 7.568 1.00 88.31 88 VAL A C 1
ATOM 713 O O . VAL A 1 88 ? 4.375 2.704 7.117 1.00 88.31 88 VAL A O 1
ATOM 716 N N . GLU A 1 89 ? 6.328 2.199 8.108 1.00 80.00 89 GLU A N 1
ATOM 717 C CA . GLU A 1 89 ? 6.827 3.561 8.177 1.00 80.00 89 GLU A CA 1
ATOM 718 C C . GLU A 1 89 ? 7.563 3.899 6.883 1.00 80.00 89 GLU A C 1
ATOM 720 O O . GLU A 1 89 ? 8.758 3.650 6.739 1.00 80.00 89 GLU A O 1
ATOM 725 N N . ASP A 1 90 ? 6.846 4.529 5.965 1.00 78.75 90 ASP A N 1
ATOM 726 C CA . ASP A 1 90 ? 7.455 5.421 4.992 1.00 78.75 90 ASP A CA 1
ATOM 727 C C . ASP A 1 90 ? 6.862 6.821 5.181 1.00 78.75 90 ASP A C 1
ATOM 729 O O . ASP A 1 90 ? 5.659 6.991 5.423 1.00 78.75 90 ASP A O 1
ATOM 733 N N . GLU A 1 91 ? 7.714 7.847 5.136 1.00 78.50 91 GLU A N 1
ATOM 734 C CA . GLU A 1 91 ? 7.298 9.205 5.469 1.00 78.50 91 GLU A CA 1
ATOM 735 C C . GLU A 1 91 ? 6.169 9.649 4.536 1.00 78.50 91 GLU A C 1
ATOM 737 O O . GLU A 1 91 ? 5.197 10.259 4.982 1.00 78.50 91 GLU A O 1
ATOM 742 N N . ARG A 1 92 ? 6.243 9.292 3.248 1.00 80.94 92 ARG A N 1
ATOM 743 C CA . ARG A 1 92 ? 5.256 9.693 2.243 1.00 80.94 92 ARG A CA 1
ATOM 744 C C . ARG A 1 92 ? 3.861 9.149 2.551 1.00 80.94 92 ARG A C 1
ATOM 746 O O . 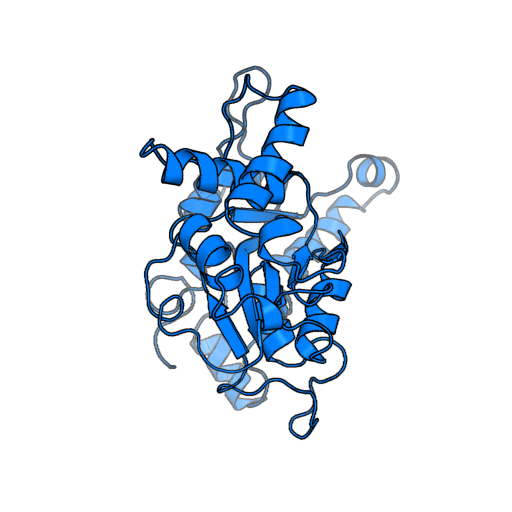ARG A 1 92 ? 2.895 9.910 2.434 1.00 80.94 92 ARG A O 1
ATOM 753 N N . SER A 1 93 ? 3.737 7.894 2.958 1.00 83.62 93 SER A N 1
ATOM 754 C CA . SER A 1 93 ? 2.466 7.274 3.331 1.00 83.62 93 SER A CA 1
ATOM 755 C C . SER A 1 93 ? 1.894 7.895 4.592 1.00 83.62 93 SER A C 1
ATOM 757 O O . SER A 1 93 ? 0.718 8.259 4.595 1.00 83.62 93 SER A O 1
ATOM 759 N N . LEU A 1 94 ? 2.715 8.118 5.625 1.00 82.56 94 LEU A N 1
ATOM 760 C CA . LEU A 1 94 ? 2.270 8.796 6.849 1.00 82.56 94 LEU A CA 1
ATOM 761 C C . LEU A 1 94 ? 1.747 10.205 6.552 1.00 82.56 94 LEU A C 1
ATOM 763 O O . LEU A 1 94 ? 0.670 10.585 7.013 1.00 82.56 94 LEU A O 1
ATOM 767 N N . TYR A 1 95 ? 2.462 10.955 5.714 1.00 83.56 95 TYR A N 1
ATOM 768 C CA . TYR A 1 95 ? 2.016 12.261 5.231 1.00 83.56 95 TYR A CA 1
ATOM 769 C C . TYR A 1 95 ? 0.672 12.204 4.531 1.00 83.56 95 TYR A C 1
ATOM 771 O O . TYR A 1 95 ? -0.211 13.026 4.781 1.00 83.56 95 TYR A O 1
ATOM 779 N N . SER A 1 96 ? 0.541 11.247 3.623 1.00 86.25 96 SER A N 1
ATOM 780 C CA . SER A 1 96 ? -0.636 11.131 2.784 1.00 86.25 96 SER A CA 1
ATOM 781 C C . SER A 1 96 ? -1.854 10.736 3.622 1.00 86.25 96 SER A C 1
ATOM 783 O O . SER A 1 96 ? -2.911 11.348 3.488 1.00 86.25 96 SER A O 1
ATOM 785 N N . ILE A 1 97 ? -1.695 9.805 4.569 1.00 87.75 97 ILE A N 1
ATOM 786 C CA . ILE A 1 97 ? -2.734 9.448 5.545 1.00 87.75 97 ILE A CA 1
ATOM 787 C C . ILE A 1 97 ? -3.135 10.661 6.389 1.00 87.75 97 ILE A C 1
ATOM 789 O O . ILE A 1 97 ? -4.324 10.946 6.514 1.00 87.75 97 ILE A O 1
ATOM 793 N N . ALA A 1 98 ? -2.174 11.404 6.946 1.00 85.25 98 ALA A N 1
ATOM 794 C CA . ALA A 1 98 ? -2.473 12.585 7.754 1.00 85.25 98 ALA A CA 1
ATOM 795 C C . ALA A 1 98 ? -3.234 13.656 6.961 1.00 85.25 98 ALA A C 1
ATOM 797 O O . ALA A 1 98 ? -4.191 14.244 7.465 1.00 85.25 98 ALA A O 1
ATOM 798 N N . ASN A 1 99 ? -2.861 13.882 5.701 1.00 85.44 99 ASN A N 1
ATOM 799 C CA . ASN A 1 99 ? -3.554 14.832 4.840 1.00 85.44 99 ASN A CA 1
ATOM 800 C C . ASN A 1 99 ? -4.982 14.369 4.499 1.00 85.44 99 ASN A C 1
ATOM 802 O O . ASN A 1 99 ? -5.916 15.173 4.515 1.00 85.44 99 ASN A O 1
ATOM 806 N N . LEU A 1 100 ? -5.178 13.068 4.262 1.00 88.69 100 LEU A N 1
ATOM 807 C CA . LEU A 1 100 ? -6.503 12.471 4.073 1.00 88.69 100 LEU A CA 1
ATOM 808 C C . LEU A 1 100 ? -7.372 12.629 5.328 1.00 88.69 100 LEU A C 1
ATOM 810 O O . LEU A 1 100 ? -8.529 13.032 5.220 1.00 88.69 100 LEU A O 1
ATOM 814 N N . ILE A 1 101 ? -6.817 12.379 6.517 1.00 87.69 101 ILE A N 1
ATOM 815 C CA . ILE A 1 101 ? -7.495 12.581 7.807 1.00 87.69 101 ILE A CA 1
ATOM 816 C C . ILE A 1 101 ? -7.928 14.036 7.963 1.00 87.69 101 ILE A C 1
ATOM 818 O O . ILE A 1 101 ? -9.102 14.307 8.219 1.00 87.69 101 ILE A O 1
ATOM 822 N N . LYS A 1 102 ? -6.993 14.971 7.775 1.00 85.38 102 LYS A N 1
ATOM 823 C CA . LYS A 1 102 ? -7.243 16.402 7.939 1.00 85.38 102 LYS A CA 1
ATOM 824 C C . LYS A 1 102 ? -8.332 16.893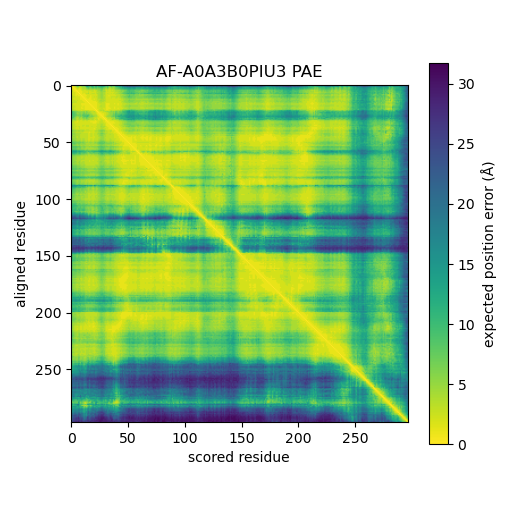 6.990 1.00 85.38 102 LYS A C 1
ATOM 826 O O . LYS A 1 102 ? -9.312 17.487 7.433 1.00 85.38 102 LYS A O 1
ATOM 831 N N . THR A 1 103 ? -8.187 16.616 5.694 1.00 85.12 103 THR A N 1
ATOM 832 C CA . THR A 1 103 ? -9.150 17.067 4.676 1.00 85.12 103 THR A CA 1
ATOM 833 C C . THR A 1 103 ? -10.536 16.456 4.885 1.00 85.12 103 THR A C 1
ATOM 835 O O . THR A 1 103 ? -11.531 17.161 4.728 1.00 85.12 103 THR A O 1
ATOM 838 N N . THR A 1 104 ? -10.611 15.198 5.338 1.00 86.50 104 THR A N 1
ATOM 839 C CA . THR A 1 104 ? -11.874 14.547 5.723 1.00 86.50 104 THR A CA 1
ATOM 840 C C . THR A 1 104 ? -12.515 15.240 6.930 1.00 86.50 104 THR A C 1
ATOM 842 O O . THR A 1 104 ? -13.680 15.623 6.875 1.00 86.50 104 THR A O 1
ATOM 845 N N . LYS A 1 105 ? -11.756 15.465 8.010 1.00 82.94 105 LYS A N 1
ATOM 846 C CA . LYS A 1 105 ? -12.238 16.091 9.256 1.00 82.94 105 LYS A CA 1
ATOM 847 C C . LYS A 1 105 ? -12.695 17.539 9.056 1.00 82.94 105 LYS A C 1
ATOM 849 O O . LYS A 1 105 ? -13.650 17.981 9.691 1.00 82.94 105 LYS A O 1
ATOM 854 N N . GLU A 1 106 ? -12.018 18.278 8.182 1.00 85.69 106 GLU A N 1
ATOM 855 C CA . GLU A 1 106 ? -12.324 19.677 7.865 1.00 85.69 106 GLU A CA 1
ATOM 856 C C . GLU A 1 106 ? -13.406 19.835 6.775 1.00 85.69 106 GLU A C 1
ATOM 858 O O . GLU A 1 106 ? -13.729 20.966 6.412 1.00 85.69 106 GLU A O 1
ATOM 863 N N . ASN A 1 107 ? -13.985 18.736 6.261 1.00 84.44 107 ASN A N 1
ATOM 864 C CA . ASN A 1 107 ? -14.929 18.727 5.132 1.00 84.44 107 ASN A CA 1
ATOM 865 C C . ASN A 1 107 ? -14.395 19.477 3.891 1.00 84.44 107 ASN A C 1
ATOM 867 O O . ASN A 1 107 ? -15.126 20.215 3.224 1.00 84.44 107 ASN A O 1
ATOM 871 N N . GLN A 1 108 ? -13.106 19.311 3.594 1.00 84.50 108 GLN A N 1
ATOM 872 C CA . GLN A 1 108 ? -12.438 19.873 2.418 1.00 84.50 108 GLN A CA 1
ATOM 873 C C . GLN A 1 108 ? -12.395 18.862 1.265 1.00 84.50 108 GLN A C 1
ATOM 875 O O . GLN A 1 108 ? -12.712 17.685 1.431 1.00 84.50 108 GLN A O 1
ATOM 880 N N . THR A 1 109 ? -11.971 19.314 0.080 1.00 84.25 109 THR A N 1
ATOM 881 C CA . THR A 1 109 ? -11.656 18.409 -1.032 1.00 84.25 109 THR A CA 1
ATOM 882 C C . THR A 1 109 ? -10.567 17.432 -0.595 1.00 84.25 109 THR A C 1
ATOM 884 O O . THR A 1 109 ? -9.445 17.843 -0.293 1.00 84.25 109 THR A O 1
ATOM 887 N N . VAL A 1 110 ? -10.909 16.145 -0.563 1.00 81.56 110 VAL A N 1
ATOM 888 C CA . VAL A 1 110 ? -9.995 15.078 -0.151 1.00 81.56 110 VAL A CA 1
ATOM 889 C C . VAL A 1 110 ? -8.836 14.997 -1.140 1.00 81.56 110 VAL A C 1
ATOM 891 O O . VAL A 1 110 ? -9.044 14.921 -2.349 1.00 81.56 110 VAL A O 1
ATOM 894 N N . THR A 1 111 ? -7.610 15.015 -0.624 1.00 80.19 111 THR A N 1
ATOM 895 C CA . THR A 1 111 ? -6.398 14.848 -1.430 1.00 80.19 111 THR A CA 1
ATOM 896 C C . THR A 1 111 ? -5.391 13.971 -0.701 1.00 80.19 111 THR A C 1
ATOM 898 O O . THR A 1 111 ? -5.125 14.151 0.486 1.00 80.19 111 THR A O 1
ATOM 901 N N . VAL A 1 112 ? -4.803 13.026 -1.432 1.00 79.56 112 VAL A N 1
ATOM 902 C CA . VAL A 1 112 ? -3.701 12.184 -0.947 1.00 79.56 112 VAL A CA 1
ATOM 903 C C . VAL A 1 112 ? -2.432 13.022 -0.789 1.00 79.56 112 VAL A C 1
ATOM 905 O O . VAL A 1 112 ? -1.703 12.889 0.188 1.00 79.56 112 VAL A O 1
ATOM 908 N N . ASN A 1 113 ? -2.181 13.927 -1.735 1.00 76.31 113 ASN A N 1
ATOM 909 C CA . ASN A 1 113 ? -0.944 14.688 -1.792 1.00 76.31 113 ASN A CA 1
ATOM 910 C C . ASN A 1 113 ? -1.108 16.035 -1.070 1.00 76.31 113 ASN A C 1
ATOM 912 O O . ASN A 1 113 ? -2.051 16.775 -1.381 1.00 76.31 113 ASN A O 1
ATOM 916 N N . PRO A 1 114 ? -0.192 16.402 -0.154 1.00 66.19 114 PRO A N 1
ATOM 917 C CA . PRO A 1 114 ? -0.149 17.763 0.358 1.00 66.19 114 PRO A CA 1
ATOM 918 C C . PRO A 1 114 ? 0.189 18.739 -0.787 1.00 66.19 114 PRO A C 1
ATOM 920 O O . PRO A 1 114 ? 0.870 18.352 -1.746 1.00 66.19 114 PRO A O 1
ATOM 923 N N . PRO A 1 115 ? -0.255 20.007 -0.721 1.00 65.19 115 PRO A N 1
ATOM 924 C CA . PRO A 1 115 ? 0.045 20.994 -1.752 1.00 65.19 115 PRO A CA 1
ATOM 925 C C . PRO A 1 115 ? 1.565 21.183 -1.927 1.00 65.19 115 PRO A C 1
ATOM 927 O O . PRO A 1 115 ? 2.293 21.156 -0.930 1.00 65.19 115 PRO A O 1
ATOM 930 N N . PRO A 1 116 ? 2.066 21.463 -3.150 1.00 58.53 116 PRO A N 1
ATOM 931 C CA . PRO A 1 116 ? 3.506 21.540 -3.450 1.00 58.53 116 PRO A CA 1
ATOM 932 C C . PRO A 1 116 ? 4.318 22.549 -2.616 1.00 58.53 116 PRO A C 1
ATOM 934 O O . PRO A 1 116 ? 5.544 22.515 -2.628 1.00 58.53 116 PRO A O 1
ATOM 937 N N . SER A 1 117 ? 3.655 23.466 -1.908 1.00 57.91 117 SER A N 1
ATOM 938 C CA . SER A 1 117 ? 4.261 24.581 -1.176 1.00 57.91 117 SER A CA 1
ATOM 939 C C . SER A 1 117 ? 4.145 24.484 0.356 1.00 57.91 117 SER A C 1
ATOM 941 O O . SER A 1 117 ? 4.247 25.512 1.020 1.00 57.91 117 SER A O 1
ATOM 943 N N . GLN A 1 118 ? 3.880 23.305 0.932 1.00 54.47 118 GLN A N 1
ATOM 944 C CA . GLN A 1 118 ? 3.453 23.176 2.342 1.00 54.47 118 GLN A CA 1
ATOM 945 C C . GLN A 1 118 ? 4.292 22.240 3.231 1.00 54.47 118 GLN A C 1
ATOM 947 O O . GLN A 1 118 ? 3.751 21.660 4.163 1.00 54.47 118 GLN A O 1
ATOM 952 N N . LEU A 1 119 ? 5.594 22.064 2.994 1.00 60.19 119 LEU A N 1
ATOM 953 C CA . LEU A 1 119 ? 6.389 21.170 3.851 1.00 60.19 119 LEU A CA 1
ATOM 954 C C . LEU A 1 119 ? 7.435 21.937 4.665 1.00 60.19 119 LEU A C 1
ATOM 956 O O . LEU A 1 119 ? 8.559 22.165 4.221 1.00 60.19 119 LEU A O 1
ATOM 960 N N . THR A 1 120 ? 7.054 22.332 5.879 1.00 64.81 120 THR A N 1
ATOM 961 C CA . THR A 1 120 ? 7.965 22.773 6.943 1.00 64.81 120 THR A CA 1
ATOM 962 C C . THR A 1 120 ? 8.206 21.644 7.947 1.00 64.81 120 THR A C 1
ATOM 964 O O . THR A 1 120 ? 7.415 20.713 8.047 1.00 64.81 120 THR A O 1
ATOM 967 N N . LEU A 1 121 ? 9.268 21.733 8.759 1.00 65.19 121 LEU A N 1
ATOM 968 C CA . LEU A 1 121 ? 9.507 20.773 9.851 1.00 65.19 121 LEU A CA 1
ATOM 969 C C . LEU A 1 121 ? 8.338 20.720 10.858 1.00 65.19 121 LEU A C 1
ATOM 971 O O . LEU A 1 121 ? 8.058 19.672 11.430 1.00 65.19 121 LEU A O 1
ATOM 975 N N . SER A 1 122 ? 7.635 21.836 11.060 1.00 68.88 122 SER A N 1
ATOM 976 C CA . SER A 1 122 ? 6.435 21.874 11.901 1.00 68.88 122 SER A CA 1
ATOM 977 C C . SER A 1 122 ? 5.289 21.063 11.297 1.00 68.88 122 SER A C 1
ATOM 979 O O . SER A 1 122 ? 4.529 20.447 12.038 1.00 68.88 122 SER A O 1
ATOM 981 N N . ASP A 1 123 ? 5.200 20.994 9.967 1.00 65.75 123 ASP A N 1
ATOM 982 C CA . ASP A 1 123 ? 4.197 20.177 9.282 1.00 65.75 123 ASP A CA 1
ATOM 983 C C . ASP A 1 123 ? 4.459 18.677 9.494 1.00 65.75 123 ASP A C 1
ATOM 985 O O . ASP A 1 123 ? 3.501 17.933 9.678 1.00 65.75 123 ASP A O 1
ATOM 989 N N . PHE A 1 124 ? 5.726 18.246 9.626 1.00 65.31 124 PHE A N 1
ATOM 990 C CA . PHE A 1 124 ? 6.066 16.870 10.043 1.00 65.31 124 PHE A CA 1
ATOM 991 C C . PHE A 1 124 ? 5.514 16.552 11.435 1.00 65.31 124 PHE A C 1
ATOM 993 O O . PHE A 1 124 ? 4.967 15.476 11.657 1.00 65.31 124 PHE A O 1
ATOM 1000 N N . TYR A 1 125 ? 5.636 17.476 12.390 1.00 69.81 125 TYR A N 1
ATOM 1001 C CA . TYR A 1 125 ? 5.080 17.267 13.728 1.00 69.81 125 TYR A CA 1
ATOM 1002 C C . TYR A 1 125 ? 3.547 17.200 13.693 1.00 69.81 125 TYR A C 1
ATOM 1004 O O . TYR A 1 125 ? 2.953 16.329 14.330 1.00 69.81 125 TYR A O 1
ATOM 1012 N N . ASN A 1 126 ? 2.921 18.062 12.889 1.00 71.19 126 ASN A N 1
ATOM 1013 C CA . ASN A 1 126 ? 1.474 18.075 12.700 1.00 71.19 126 ASN A CA 1
ATOM 1014 C C . ASN A 1 126 ? 0.961 16.770 12.066 1.00 71.19 126 ASN A C 1
ATOM 1016 O O . ASN A 1 126 ? -0.109 16.317 12.444 1.00 71.19 126 ASN A O 1
ATOM 1020 N N . VAL A 1 127 ? 1.719 16.109 11.180 1.00 70.44 127 VAL A N 1
ATOM 1021 C CA . VAL A 1 127 ? 1.357 14.781 10.632 1.00 70.44 127 VAL A CA 1
ATOM 1022 C C . VAL A 1 127 ? 1.142 13.757 11.738 1.00 70.44 127 VAL A C 1
ATOM 1024 O O . VAL A 1 127 ? 0.094 13.111 11.797 1.00 70.44 127 VAL A O 1
ATOM 1027 N N . TYR A 1 128 ? 2.112 13.632 12.645 1.00 70.88 128 TYR A N 1
ATOM 1028 C CA . TYR A 1 128 ? 1.985 12.706 13.767 1.00 70.88 128 TYR A CA 1
ATOM 1029 C C . TYR A 1 128 ? 0.872 13.136 14.724 1.00 70.88 128 TYR A C 1
ATOM 1031 O O . TYR A 1 128 ? 0.224 12.271 15.305 1.00 70.88 128 TYR A O 1
ATOM 1039 N N . GLN A 1 129 ? 0.611 14.442 14.869 1.00 73.38 129 GLN A N 1
ATOM 1040 C CA . GLN A 1 129 ? -0.535 14.929 15.636 1.00 73.38 129 GLN A CA 1
ATOM 1041 C C . GLN A 1 129 ? -1.875 14.575 14.991 1.00 73.38 129 GLN A C 1
ATOM 1043 O O . GLN A 1 129 ? -2.745 14.117 15.712 1.00 73.38 129 GLN A O 1
ATOM 1048 N N . GLU A 1 130 ? -2.053 14.711 13.676 1.00 76.62 130 GLU A N 1
ATOM 1049 C CA . GLU A 1 130 ? -3.317 14.371 13.002 1.00 76.62 130 GLU A CA 1
ATOM 1050 C C . GLU A 1 130 ? -3.617 12.871 13.091 1.00 76.62 130 GLU A C 1
ATOM 1052 O O . GLU A 1 130 ? -4.734 12.473 13.419 1.00 76.62 130 GLU A O 1
ATOM 1057 N N . ILE A 1 131 ? -2.605 12.022 12.878 1.00 76.31 131 ILE A N 1
ATOM 1058 C CA . ILE A 1 131 ? -2.733 10.566 13.053 1.00 76.31 131 ILE A CA 1
ATOM 1059 C C . ILE A 1 131 ? -3.033 10.224 14.522 1.00 76.31 131 ILE A C 1
ATOM 1061 O O . ILE A 1 131 ? -3.869 9.363 14.818 1.00 76.31 131 ILE A O 1
ATOM 1065 N N . ALA A 1 132 ? -2.380 10.913 15.459 1.00 73.88 132 ALA A N 1
ATOM 1066 C CA . ALA A 1 132 ? -2.629 10.736 16.881 1.00 73.88 132 ALA A CA 1
ATOM 1067 C C . ALA A 1 132 ? -4.055 11.174 17.270 1.00 73.88 132 ALA A C 1
ATOM 1069 O O . ALA A 1 132 ? -4.774 10.422 17.929 1.00 73.88 132 ALA A O 1
ATOM 1070 N N . ASP A 1 133 ? -4.490 12.353 16.836 1.00 69.12 133 ASP A N 1
ATOM 1071 C CA . ASP A 1 133 ? -5.810 12.930 17.099 1.00 69.12 133 ASP A CA 1
ATOM 1072 C C . ASP A 1 133 ? -6.932 12.108 16.463 1.00 69.12 133 ASP A C 1
ATOM 1074 O O . ASP A 1 133 ? -8.018 12.011 17.036 1.00 69.12 133 ASP A O 1
ATOM 1078 N N . ALA A 1 134 ? -6.671 11.475 15.317 1.00 67.75 134 ALA A N 1
ATOM 1079 C CA . ALA A 1 134 ? -7.586 10.517 14.709 1.00 67.75 134 ALA A CA 1
ATOM 1080 C C . ALA A 1 134 ? -7.742 9.231 15.530 1.00 67.75 134 ALA A C 1
ATOM 1082 O O . ALA A 1 134 ? -8.709 8.505 15.329 1.00 67.75 134 ALA A O 1
ATOM 1083 N N . GLY A 1 135 ? -6.829 8.947 16.462 1.00 63.25 135 GLY A N 1
ATOM 1084 C CA . GLY A 1 135 ? -6.982 7.810 17.361 1.00 63.25 135 GLY A CA 1
ATOM 1085 C C . GLY A 1 135 ? -5.697 7.191 17.881 1.00 63.25 135 GLY A C 1
ATOM 1086 O O . GLY A 1 135 ? -5.703 6.609 18.962 1.00 63.25 135 GLY A O 1
ATOM 1087 N N . ILE A 1 136 ? -4.578 7.334 17.169 1.00 68.19 136 ILE A N 1
ATOM 1088 C CA . ILE A 1 136 ? -3.312 6.655 17.505 1.00 68.19 136 ILE A CA 1
ATOM 1089 C C . ILE A 1 136 ? -2.484 7.483 18.513 1.00 68.19 136 ILE A C 1
ATOM 1091 O O . ILE A 1 136 ? -1.258 7.443 18.540 1.00 68.19 136 ILE A O 1
ATOM 1095 N N . ASN A 1 137 ? -3.122 8.311 19.344 1.00 64.81 137 ASN A N 1
ATOM 1096 C CA . ASN A 1 137 ? -2.430 9.007 20.428 1.00 64.81 137 ASN A CA 1
ATOM 1097 C C . ASN A 1 137 ? -2.266 8.072 21.631 1.00 64.81 137 ASN A C 1
ATOM 1099 O O . ASN A 1 137 ? -3.176 7.304 21.959 1.00 64.81 137 ASN A O 1
ATOM 1103 N N . TYR A 1 138 ? -1.167 8.241 22.376 1.00 54.91 138 TYR A N 1
ATOM 1104 C CA . TYR A 1 138 ? -0.958 7.597 23.669 1.00 54.91 138 TYR A CA 1
ATOM 1105 C C . TYR A 1 138 ? -2.177 7.736 24.583 1.00 54.91 138 TYR A C 1
ATOM 1107 O O . TYR A 1 138 ? -2.435 6.813 25.324 1.00 54.91 138 TYR A O 1
ATOM 1115 N N . ARG A 1 139 ? -2.948 8.833 24.555 1.00 59.00 139 ARG A N 1
ATOM 1116 C CA . ARG A 1 139 ? -4.132 8.988 25.431 1.00 59.00 139 ARG A CA 1
ATOM 1117 C C . ARG A 1 139 ? -5.314 8.096 25.062 1.00 59.00 139 ARG A C 1
ATOM 1119 O O . ARG A 1 139 ? -6.044 7.689 25.957 1.00 59.00 139 ARG A O 1
ATOM 1126 N N . ASN A 1 140 ? -5.512 7.849 23.771 1.00 59.06 140 ASN A N 1
ATOM 1127 C CA . ASN A 1 140 ? -6.679 7.127 23.267 1.00 59.06 140 ASN A CA 1
ATOM 1128 C C . ASN A 1 140 ? -6.421 5.623 23.265 1.00 59.06 140 ASN A C 1
ATOM 1130 O O . ASN A 1 140 ? -7.305 4.840 23.601 1.00 59.06 140 ASN A O 1
ATOM 1134 N N . LEU A 1 141 ? -5.179 5.232 22.968 1.00 58.38 141 LEU A N 1
ATOM 1135 C CA . LEU A 1 141 ? -4.772 3.844 23.058 1.00 58.38 141 LEU A CA 1
ATOM 1136 C C . LEU A 1 141 ? -4.367 3.448 24.486 1.00 58.38 141 LEU A C 1
ATOM 1138 O O . LEU A 1 141 ? -4.624 2.318 24.862 1.00 58.38 141 LEU A O 1
ATOM 1142 N N . ALA A 1 142 ? -3.807 4.317 25.336 1.00 50.62 142 ALA A N 1
ATOM 1143 C CA . ALA A 1 142 ? -3.418 3.920 26.696 1.00 50.62 142 ALA A CA 1
ATOM 1144 C C . ALA A 1 142 ? -4.572 3.831 27.699 1.00 50.62 142 ALA A C 1
ATOM 1146 O O . ALA A 1 142 ? -5.368 4.752 27.861 1.00 50.62 142 ALA A O 1
ATOM 1147 N N . THR A 1 143 ? -4.476 2.827 28.568 1.00 58.84 143 THR A N 1
ATOM 1148 C CA . THR A 1 143 ? -4.921 2.910 29.967 1.00 58.84 143 THR A CA 1
ATOM 1149 C C . THR A 1 143 ? -3.681 2.923 30.862 1.00 58.84 143 THR A C 1
ATOM 1151 O O . THR A 1 143 ? -2.893 1.995 30.739 1.00 58.84 143 THR A O 1
ATOM 1154 N N . ASN A 1 144 ? -3.482 3.911 31.745 1.00 54.16 144 ASN A N 1
ATOM 1155 C CA . ASN A 1 144 ? -2.399 4.036 32.759 1.00 54.16 144 ASN A CA 1
ATOM 1156 C C . ASN A 1 144 ? -0.921 3.723 32.364 1.00 54.16 144 ASN A C 1
ATOM 1158 O O . ASN A 1 144 ? -0.028 3.993 33.160 1.00 54.16 144 ASN A O 1
ATOM 1162 N N . ASN A 1 145 ? -0.631 3.225 31.160 1.00 52.06 145 ASN A N 1
ATOM 1163 C CA . ASN A 1 145 ? 0.659 2.768 30.642 1.00 52.06 145 ASN A CA 1
ATOM 1164 C C . ASN A 1 145 ? 0.887 3.370 29.253 1.00 52.06 145 ASN A C 1
ATOM 1166 O O . ASN A 1 145 ? -0.061 3.593 28.514 1.00 52.06 145 ASN A O 1
ATOM 1170 N N . ARG A 1 146 ? 2.140 3.643 28.876 1.00 56.44 146 ARG A N 1
ATOM 1171 C CA . ARG A 1 146 ? 2.461 4.252 27.574 1.00 56.44 146 ARG A CA 1
ATOM 1172 C C . ARG A 1 146 ? 2.077 3.306 26.432 1.00 56.44 146 ARG A C 1
ATOM 1174 O O . ARG A 1 146 ? 2.702 2.265 26.274 1.00 56.44 146 ARG A O 1
ATOM 1181 N N . SER A 1 147 ? 1.074 3.700 25.657 1.00 61.06 147 SER A N 1
ATOM 1182 C CA . SER A 1 147 ? 0.687 3.038 24.417 1.00 61.06 147 SER A CA 1
ATOM 1183 C C . SER A 1 147 ? 1.446 3.606 23.226 1.00 61.06 147 SER A C 1
ATOM 1185 O O . SER A 1 147 ? 1.574 4.829 23.118 1.00 61.06 147 SER A O 1
ATOM 1187 N N . THR A 1 148 ? 1.904 2.734 22.332 1.00 70.62 148 THR A N 1
ATOM 1188 C CA . THR A 1 148 ? 2.565 3.092 21.075 1.00 70.62 148 THR A CA 1
ATOM 1189 C C . THR A 1 148 ? 2.152 2.125 19.968 1.00 70.62 148 THR A C 1
ATOM 1191 O O . THR A 1 148 ? 1.929 0.942 20.233 1.00 70.62 148 THR A O 1
ATOM 1194 N N . ALA A 1 149 ? 2.047 2.630 18.739 1.00 81.38 149 ALA A N 1
ATOM 1195 C CA . ALA A 1 149 ? 2.073 1.792 17.546 1.00 81.38 149 ALA A CA 1
ATOM 1196 C C . ALA A 1 149 ? 3.519 1.348 17.270 1.00 81.38 149 ALA A C 1
ATOM 1198 O O . ALA A 1 149 ? 4.466 2.085 17.560 1.00 81.38 149 ALA A O 1
ATOM 1199 N N . LEU A 1 150 ? 3.685 0.154 16.708 1.00 86.06 150 LEU A N 1
ATOM 1200 C CA . LEU A 1 150 ? 4.956 -0.326 16.185 1.00 86.06 150 LEU A CA 1
ATOM 1201 C C . LEU A 1 150 ? 5.186 0.303 14.807 1.00 86.06 150 LEU A C 1
ATOM 1203 O O . LEU A 1 150 ? 4.483 -0.025 13.857 1.00 86.06 150 LEU A O 1
ATOM 1207 N N . LEU A 1 151 ? 6.174 1.185 14.701 1.00 86.62 151 LEU A N 1
ATOM 1208 C CA . LEU A 1 151 ? 6.609 1.755 13.426 1.00 86.62 151 LEU A CA 1
ATOM 1209 C C . LEU A 1 151 ? 7.813 0.967 12.911 1.00 86.62 151 LEU A C 1
ATOM 1211 O O . LEU A 1 151 ? 8.744 0.702 13.679 1.00 86.62 151 LEU A O 1
ATOM 1215 N N . ASN A 1 152 ? 7.789 0.566 11.643 1.00 87.94 152 ASN A N 1
ATOM 1216 C CA . ASN A 1 152 ? 8.938 -0.064 11.001 1.00 87.94 152 ASN A CA 1
ATOM 1217 C C . ASN A 1 152 ? 8.919 0.186 9.493 1.00 87.94 152 ASN A C 1
ATOM 1219 O O . ASN A 1 152 ? 7.888 -0.024 8.862 1.00 87.94 152 ASN A O 1
ATOM 1223 N N . SER A 1 153 ? 10.046 0.603 8.921 1.00 86.19 153 SER A N 1
ATOM 1224 C CA . SER A 1 153 ? 10.177 0.812 7.476 1.00 86.19 153 SER A CA 1
ATOM 1225 C C . SER A 1 153 ? 10.306 -0.488 6.683 1.00 86.19 153 SER A C 1
ATOM 1227 O O . SER A 1 153 ? 10.079 -0.501 5.476 1.00 86.19 153 SER A O 1
ATOM 1229 N N . ASP A 1 154 ? 10.641 -1.592 7.349 1.00 88.56 154 ASP A N 1
ATOM 1230 C CA . ASP A 1 154 ? 10.637 -2.922 6.758 1.00 88.56 154 ASP A CA 1
ATOM 1231 C C . ASP A 1 154 ? 9.232 -3.538 6.857 1.00 88.56 154 ASP A C 1
ATOM 1233 O O . ASP A 1 154 ? 8.775 -3.931 7.941 1.00 88.56 154 ASP A O 1
ATOM 1237 N N . SER A 1 155 ? 8.533 -3.630 5.720 1.00 87.69 155 SER A N 1
ATOM 1238 C CA . SER A 1 155 ? 7.175 -4.178 5.677 1.00 87.69 155 SER A CA 1
ATOM 1239 C C . SER A 1 155 ? 7.116 -5.654 6.076 1.00 87.69 155 SER A C 1
ATOM 1241 O O . SER A 1 155 ? 6.112 -6.077 6.661 1.00 87.69 155 SER A O 1
ATOM 1243 N N . SER A 1 156 ? 8.212 -6.408 5.897 1.00 89.69 156 SER A N 1
ATOM 1244 C CA . SER A 1 156 ? 8.311 -7.810 6.322 1.00 89.69 156 SER A CA 1
ATOM 1245 C C . SER A 1 156 ? 8.146 -7.961 7.836 1.00 89.69 156 SER A C 1
ATOM 1247 O O . SER A 1 156 ? 7.528 -8.909 8.322 1.00 89.69 156 SER A O 1
ATOM 1249 N N . VAL A 1 157 ? 8.617 -6.982 8.614 1.00 91.56 157 VAL A N 1
ATOM 1250 C CA . VAL A 1 157 ? 8.474 -6.996 10.072 1.00 91.56 157 VAL A CA 1
ATOM 1251 C C . VAL A 1 157 ? 7.011 -6.837 10.467 1.00 91.56 157 VAL A C 1
ATOM 1253 O O . VAL A 1 157 ? 6.546 -7.509 11.389 1.00 91.56 157 VAL A O 1
ATOM 1256 N N . ILE A 1 158 ? 6.268 -5.955 9.798 1.00 93.50 158 ILE A N 1
ATOM 1257 C CA . ILE A 1 158 ? 4.859 -5.727 10.127 1.00 93.50 158 ILE A CA 1
ATOM 1258 C C . ILE A 1 158 ? 4.012 -6.924 9.677 1.00 93.50 158 ILE A C 1
ATOM 1260 O O . ILE A 1 158 ? 3.226 -7.432 10.478 1.00 93.50 158 ILE A O 1
ATOM 1264 N N . LEU A 1 159 ? 4.206 -7.423 8.451 1.00 92.81 159 LEU A N 1
ATOM 1265 C CA . LEU A 1 159 ? 3.404 -8.525 7.909 1.00 92.81 159 LEU A CA 1
ATOM 1266 C C . LEU A 1 159 ? 3.615 -9.840 8.673 1.00 92.81 159 LEU A C 1
ATOM 1268 O O . LEU A 1 159 ? 2.629 -10.497 9.008 1.00 92.81 159 LEU A O 1
ATOM 1272 N N . ASN A 1 160 ? 4.861 -10.173 9.039 1.00 90.81 160 ASN A N 1
ATOM 1273 C CA . ASN A 1 160 ? 5.172 -11.395 9.790 1.00 90.81 160 ASN A CA 1
ATOM 1274 C C . ASN A 1 160 ? 4.758 -11.282 11.266 1.00 90.81 160 ASN A C 1
ATOM 1276 O O . ASN A 1 160 ? 4.475 -12.260 11.947 1.00 90.81 160 ASN A O 1
ATOM 1280 N N . ASN A 1 161 ? 4.711 -10.074 11.832 1.00 93.75 161 ASN A N 1
ATOM 1281 C CA . ASN A 1 161 ? 4.129 -9.934 13.164 1.00 93.75 161 ASN A CA 1
ATOM 1282 C C . ASN A 1 161 ? 2.603 -10.090 13.127 1.00 93.75 161 ASN A C 1
ATOM 1284 O O . ASN A 1 161 ? 2.026 -10.578 14.104 1.00 93.75 161 ASN A O 1
ATOM 1288 N N . LEU A 1 162 ? 1.953 -9.672 12.037 1.00 94.69 162 LEU A N 1
ATOM 1289 C CA . LEU A 1 162 ? 0.512 -9.812 11.862 1.00 94.69 162 LEU A CA 1
ATOM 1290 C C . LEU A 1 162 ? 0.136 -11.278 11.602 1.00 94.69 162 LEU A C 1
ATOM 1292 O O . LEU A 1 162 ? -0.737 -11.807 12.290 1.00 94.69 162 LEU A O 1
ATOM 1296 N N . ASP A 1 163 ? 0.841 -11.973 10.704 1.00 90.88 163 ASP A N 1
ATOM 1297 C CA . ASP A 1 163 ? 0.564 -13.382 10.374 1.00 90.88 163 ASP A CA 1
ATOM 1298 C C . ASP A 1 163 ? 0.739 -14.328 11.571 1.00 90.88 163 ASP A C 1
ATOM 1300 O O . ASP A 1 163 ? 0.068 -15.348 11.657 1.00 90.88 163 ASP A O 1
ATOM 1304 N N . SER A 1 164 ? 1.578 -13.951 12.535 1.00 90.50 164 SER A N 1
ATOM 1305 C CA . SER A 1 164 ? 1.906 -14.749 13.713 1.00 90.50 164 SER A CA 1
ATOM 1306 C C . SER A 1 164 ? 1.027 -14.383 14.916 1.00 90.50 164 SER A C 1
ATOM 1308 O O . SER A 1 164 ? 1.198 -14.941 16.001 1.00 90.50 164 SER A O 1
ATOM 1310 N N . GLY A 1 165 ? 0.140 -13.386 14.777 1.00 91.19 165 GLY A N 1
ATOM 1311 C CA . GLY A 1 165 ? -0.692 -12.858 15.866 1.00 91.19 165 GLY A CA 1
ATOM 1312 C C . GLY A 1 165 ? 0.097 -12.1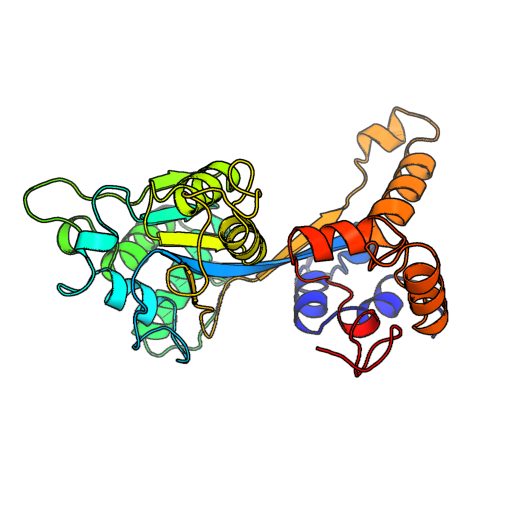03 16.947 1.00 91.19 165 GLY A C 1
ATOM 1313 O O . GLY A 1 165 ? -0.375 -11.913 18.073 1.00 91.19 165 GLY A O 1
ATOM 1314 N N . ARG A 1 166 ? 1.333 -11.680 16.648 1.00 92.19 166 ARG A N 1
ATOM 1315 C CA . ARG A 1 166 ? 2.143 -10.859 17.563 1.00 92.19 166 ARG A CA 1
ATOM 1316 C C . ARG A 1 166 ? 1.594 -9.443 17.644 1.00 92.19 166 ARG A C 1
ATOM 1318 O O . ARG A 1 166 ? 1.528 -8.898 18.747 1.00 92.19 166 ARG A O 1
ATOM 1325 N N . ILE A 1 167 ? 1.149 -8.902 16.514 1.00 94.00 167 ILE A N 1
ATOM 1326 C CA . ILE A 1 167 ? 0.297 -7.712 16.432 1.00 94.00 167 ILE A CA 1
ATOM 1327 C C . ILE A 1 167 ? -1.097 -8.117 15.952 1.00 94.00 167 ILE A C 1
ATOM 1329 O O . ILE A 1 167 ? -1.261 -9.157 15.318 1.00 94.00 167 ILE A O 1
ATOM 1333 N N . ASP A 1 168 ? -2.089 -7.291 16.262 1.00 94.62 168 ASP A N 1
ATOM 1334 C CA . ASP A 1 168 ? -3.493 -7.551 15.946 1.00 94.62 168 ASP A CA 1
ATOM 1335 C C . ASP A 1 168 ? -4.004 -6.650 14.810 1.00 94.62 168 ASP A C 1
ATOM 1337 O O . ASP A 1 168 ? -5.078 -6.901 14.273 1.00 94.62 168 ASP A O 1
ATOM 1341 N N . GLY A 1 169 ? -3.248 -5.622 14.408 1.00 95.56 169 GLY A N 1
ATOM 1342 C CA . GLY A 1 169 ? -3.549 -4.757 13.266 1.00 95.56 169 GLY A CA 1
ATOM 1343 C C . GLY A 1 169 ? -2.293 -4.224 12.579 1.00 95.56 169 GLY A C 1
ATOM 1344 O O . GLY A 1 169 ? -1.257 -4.058 13.218 1.00 95.56 169 GLY A O 1
ATOM 1345 N N . GLY A 1 170 ? -2.397 -3.933 11.285 1.00 94.81 170 GLY A N 1
ATOM 1346 C CA . GLY A 1 170 ? -1.324 -3.449 10.425 1.00 94.81 170 GLY A CA 1
ATOM 1347 C C . GLY A 1 170 ? -1.833 -2.424 9.409 1.00 94.81 170 GLY A C 1
ATOM 1348 O O . GLY A 1 170 ? -2.784 -2.694 8.679 1.00 94.81 170 GLY A O 1
ATOM 1349 N N . ILE A 1 171 ? -1.195 -1.257 9.343 1.00 94.00 171 ILE A N 1
ATOM 1350 C CA . ILE A 1 171 ? -1.313 -0.321 8.218 1.00 94.00 171 ILE A CA 1
ATOM 1351 C C . ILE A 1 171 ? -0.162 -0.629 7.261 1.00 94.00 171 ILE A C 1
ATOM 1353 O O . ILE A 1 171 ? 1.000 -0.440 7.620 1.00 94.00 171 ILE A O 1
ATOM 1357 N N . MET A 1 172 ? -0.479 -1.166 6.086 1.00 92.94 172 MET A N 1
ATOM 1358 C CA . MET A 1 172 ? 0.499 -1.750 5.159 1.00 92.94 172 MET A CA 1
ATOM 1359 C C . MET A 1 172 ? -0.018 -1.750 3.721 1.00 92.94 172 MET A C 1
ATOM 1361 O O . MET A 1 172 ? -1.188 -1.449 3.479 1.00 92.94 172 MET A O 1
ATOM 1365 N N . TYR A 1 173 ? 0.842 -2.088 2.762 1.00 90.06 173 TYR A N 1
ATOM 1366 C CA . TYR A 1 173 ? 0.426 -2.249 1.374 1.00 90.06 173 TYR A CA 1
ATOM 1367 C C . TYR A 1 173 ? -0.492 -3.465 1.211 1.00 90.06 173 TYR A C 1
ATOM 1369 O O . TYR A 1 173 ? -0.365 -4.476 1.900 1.00 90.06 173 TYR A O 1
ATOM 1377 N N . ASN A 1 174 ? -1.445 -3.365 0.289 1.00 88.31 174 ASN A N 1
ATOM 1378 C CA . ASN A 1 174 ? -2.486 -4.367 0.072 1.00 88.31 174 ASN A CA 1
ATOM 1379 C C . ASN A 1 174 ? -1.951 -5.780 -0.187 1.00 88.31 174 ASN A C 1
ATOM 1381 O O . ASN A 1 174 ? -2.513 -6.729 0.350 1.00 88.31 174 ASN A O 1
ATOM 1385 N N . GLY A 1 175 ? -0.880 -5.951 -0.965 1.00 84.12 175 GLY A N 1
ATOM 1386 C CA . GLY A 1 175 ? -0.345 -7.302 -1.162 1.00 84.12 175 GLY A CA 1
ATOM 1387 C C . GLY A 1 175 ? 0.446 -7.840 0.031 1.00 84.12 175 GLY A C 1
ATOM 1388 O O . GLY A 1 175 ? 0.384 -9.041 0.258 1.00 84.12 175 GLY A O 1
ATOM 1389 N N . ASP A 1 176 ? 1.058 -6.996 0.873 1.00 88.69 176 ASP A N 1
ATOM 1390 C CA . ASP A 1 176 ? 1.612 -7.450 2.162 1.00 88.69 176 ASP A CA 1
ATOM 1391 C C . ASP A 1 176 ? 0.494 -7.959 3.083 1.00 88.69 176 ASP A C 1
ATOM 1393 O O . ASP A 1 176 ? 0.640 -8.986 3.748 1.00 88.69 176 ASP A O 1
ATOM 1397 N N . ALA A 1 177 ? -0.660 -7.282 3.084 1.00 90.75 177 ALA A N 1
ATOM 1398 C CA . ALA A 1 177 ? -1.832 -7.722 3.834 1.00 90.75 177 ALA A CA 1
ATOM 1399 C C . ALA A 1 177 ? -2.358 -9.074 3.336 1.00 90.75 177 ALA A C 1
ATOM 1401 O O . ALA A 1 177 ? -2.676 -9.948 4.143 1.00 90.75 177 ALA A O 1
ATOM 1402 N N . ILE A 1 178 ? -2.431 -9.265 2.018 1.00 87.88 178 ILE A N 1
ATOM 1403 C CA . ILE A 1 178 ? -2.866 -10.539 1.443 1.00 87.88 178 ILE A CA 1
ATOM 1404 C C . ILE A 1 178 ? -1.842 -11.643 1.722 1.00 87.88 178 ILE A C 1
ATOM 1406 O O . ILE A 1 178 ? -2.222 -12.744 2.114 1.00 87.88 178 ILE A O 1
ATOM 1410 N N . PHE A 1 179 ? -0.550 -11.354 1.579 1.00 86.69 179 PHE A N 1
ATOM 1411 C CA . PHE A 1 179 ? 0.512 -12.307 1.881 1.00 86.69 179 PHE A CA 1
ATOM 1412 C C . PHE A 1 179 ? 0.489 -12.725 3.355 1.00 86.69 179 PHE A C 1
ATOM 1414 O O . PHE A 1 179 ? 0.550 -13.914 3.665 1.00 86.69 179 PHE A O 1
ATOM 1421 N N . SER A 1 180 ? 0.271 -11.772 4.265 1.00 90.56 180 SER A N 1
ATOM 1422 C CA . SER A 1 180 ? 0.057 -12.042 5.689 1.00 90.56 180 SER A CA 1
ATOM 1423 C C . SER A 1 180 ? -1.157 -12.950 5.921 1.00 90.56 180 SER A C 1
ATOM 1425 O O . SER A 1 180 ? -1.045 -13.939 6.642 1.00 90.56 180 SER A O 1
ATOM 1427 N N . ALA A 1 181 ? -2.286 -12.706 5.239 1.00 89.38 181 ALA A N 1
ATOM 1428 C CA . ALA A 1 181 ? -3.476 -13.564 5.309 1.00 89.38 181 ALA A CA 1
ATOM 1429 C C . ALA A 1 181 ? -3.204 -15.012 4.859 1.00 89.38 181 ALA A C 1
ATOM 1431 O O . ALA A 1 181 ? -3.864 -15.947 5.312 1.00 89.38 181 ALA A O 1
ATOM 1432 N N . GLN A 1 182 ? -2.219 -15.211 3.979 1.00 87.12 182 GLN A N 1
ATOM 1433 C CA . GLN A 1 182 ? -1.787 -16.528 3.514 1.00 87.12 182 GLN A CA 1
ATOM 1434 C C . GLN A 1 182 ? -0.765 -17.209 4.439 1.00 87.12 182 GLN A C 1
ATOM 1436 O O . GLN A 1 182 ? -0.399 -18.358 4.178 1.00 87.12 182 GLN A O 1
ATOM 1441 N N . GLY A 1 183 ? -0.363 -16.554 5.533 1.00 86.31 183 GLY A N 1
ATOM 1442 C CA . GLY A 1 183 ? 0.614 -17.053 6.501 1.00 86.31 183 GLY A CA 1
ATOM 1443 C C . GLY A 1 183 ? 2.029 -16.494 6.325 1.00 86.31 183 GLY A C 1
ATOM 1444 O O . GLY A 1 183 ? 2.945 -17.010 6.958 1.00 86.31 183 GLY A O 1
ATOM 1445 N N . GLY A 1 184 ? 2.203 -15.485 5.467 1.00 86.44 184 GLY A N 1
ATOM 1446 C CA . GLY A 1 184 ? 3.468 -14.784 5.244 1.00 86.44 184 GLY A CA 1
ATOM 1447 C C . GLY A 1 184 ? 4.658 -15.712 5.003 1.00 86.44 184 GLY A C 1
ATOM 1448 O O . GLY A 1 184 ? 4.552 -16.715 4.292 1.00 86.44 184 GLY A O 1
ATOM 1449 N N . GLU A 1 185 ? 5.815 -15.369 5.567 1.00 85.38 185 GLU A N 1
ATOM 1450 C CA . GLU A 1 185 ? 7.061 -16.105 5.313 1.00 85.38 185 GLU A CA 1
ATOM 1451 C C . GLU A 1 185 ? 7.147 -17.433 6.076 1.00 85.38 185 GLU A C 1
ATOM 1453 O O . GLU A 1 185 ? 7.863 -18.344 5.654 1.00 85.38 185 GLU A O 1
ATOM 1458 N N . PHE A 1 186 ? 6.442 -17.548 7.206 1.00 86.06 186 PHE A N 1
ATOM 1459 C CA . PHE A 1 186 ? 6.692 -18.607 8.190 1.00 86.06 186 PHE A CA 1
ATOM 1460 C C . PHE A 1 186 ? 5.537 -19.592 8.378 1.00 86.06 186 PHE A C 1
ATOM 1462 O O . PHE A 1 186 ? 5.777 -20.699 8.855 1.00 86.06 186 PHE A O 1
ATOM 1469 N N . HIS A 1 187 ? 4.314 -19.225 7.994 1.00 85.50 187 HIS A N 1
ATOM 1470 C CA . HIS A 1 187 ? 3.084 -19.961 8.312 1.00 85.50 187 HIS A CA 1
ATOM 1471 C C . HIS A 1 187 ? 2.267 -20.318 7.063 1.00 85.50 187 HIS A C 1
ATOM 1473 O O . HIS A 1 187 ? 1.047 -20.465 7.120 1.00 85.50 187 HIS A O 1
ATOM 1479 N N . ALA A 1 188 ? 2.925 -20.464 5.908 1.00 81.31 188 ALA A N 1
ATOM 1480 C CA . ALA A 1 188 ? 2.257 -20.759 4.640 1.00 81.31 188 ALA A CA 1
ATOM 1481 C C . ALA A 1 188 ? 1.606 -22.160 4.592 1.00 81.31 188 ALA A C 1
ATOM 1483 O O . ALA A 1 188 ? 0.674 -22.381 3.807 1.00 81.31 188 ALA A O 1
ATOM 1484 N N . GLU A 1 189 ? 2.051 -23.103 5.431 1.00 84.44 189 GLU A N 1
ATOM 1485 C CA . GLU A 1 189 ? 1.542 -24.479 5.466 1.00 84.44 189 GLU A CA 1
ATOM 1486 C C . GLU A 1 189 ? 0.052 -24.543 5.851 1.00 84.44 189 GLU A C 1
ATOM 1488 O O . GLU A 1 189 ? -0.427 -23.829 6.727 1.00 84.44 189 GLU A O 1
ATOM 1493 N N . LYS A 1 190 ? -0.710 -25.420 5.181 1.00 77.75 190 LYS A N 1
ATOM 1494 C CA . LYS A 1 190 ? -2.180 -25.494 5.304 1.00 77.75 190 LYS A CA 1
ATOM 1495 C C . LYS A 1 190 ? -2.673 -25.760 6.732 1.00 77.75 190 LYS A C 1
ATOM 1497 O O . LYS A 1 190 ? -3.730 -25.257 7.100 1.00 77.75 190 LYS A O 1
ATOM 1502 N N . ASP A 1 191 ? -1.919 -26.544 7.496 1.00 84.31 191 ASP A N 1
ATOM 1503 C CA . ASP A 1 191 ? -2.290 -26.984 8.844 1.00 84.31 191 ASP A CA 1
ATOM 1504 C C . ASP A 1 191 ? -1.507 -26.241 9.943 1.00 84.31 191 ASP A C 1
ATOM 1506 O O . ASP A 1 191 ? -1.553 -26.643 11.109 1.00 84.31 191 ASP A O 1
ATOM 1510 N N . ASP A 1 192 ? -0.792 -25.162 9.597 1.00 86.94 192 ASP A N 1
ATOM 1511 C CA . ASP A 1 192 ? -0.098 -24.344 10.589 1.00 86.94 192 ASP A CA 1
ATOM 1512 C C . ASP A 1 192 ? -1.128 -23.654 11.510 1.00 86.94 192 ASP A C 1
ATOM 1514 O O . ASP A 1 192 ? -2.008 -22.932 11.031 1.00 86.94 192 ASP A O 1
ATOM 1518 N N . PRO A 1 193 ? -1.061 -23.860 12.839 1.00 86.81 193 PRO A N 1
ATOM 1519 C CA . PRO A 1 193 ? -2.028 -23.293 13.775 1.00 86.81 193 PRO A CA 1
ATOM 1520 C C . PRO A 1 193 ? -1.964 -21.764 13.897 1.00 86.81 193 PRO A C 1
ATOM 1522 O O . PRO A 1 193 ? -2.907 -21.174 14.425 1.00 86.81 193 PRO A O 1
ATOM 1525 N N . LEU A 1 194 ? -0.867 -21.130 13.471 1.00 87.12 194 LEU A N 1
ATOM 1526 C CA . LEU A 1 194 ? -0.686 -19.678 13.494 1.00 87.12 194 LEU A CA 1
ATOM 1527 C C . LEU A 1 194 ? -1.178 -19.007 12.211 1.00 87.12 194 LEU A C 1
ATOM 1529 O O . LEU A 1 194 ? -1.524 -17.819 12.255 1.00 87.12 194 LEU A O 1
ATOM 1533 N N . LYS A 1 195 ? -1.291 -19.770 11.114 1.00 89.50 195 LYS A N 1
ATOM 1534 C CA . LYS A 1 195 ? -1.814 -19.281 9.840 1.00 89.50 195 LYS A CA 1
ATOM 1535 C C . LYS A 1 195 ? -3.180 -18.613 10.040 1.00 89.50 195 LYS A C 1
ATOM 1537 O O . LYS A 1 195 ? -4.066 -19.214 10.661 1.00 89.50 195 LYS A O 1
ATOM 1542 N N . PRO A 1 196 ? -3.376 -17.389 9.523 1.00 89.06 196 PRO A N 1
ATOM 1543 C CA . PRO A 1 196 ? -4.675 -16.745 9.589 1.00 89.06 196 PRO A CA 1
ATOM 1544 C C . PRO A 1 196 ? -5.773 -17.544 8.883 1.00 89.06 196 PRO A C 1
ATOM 1546 O O . PRO A 1 196 ? -5.548 -18.247 7.896 1.00 89.06 196 PRO A O 1
ATOM 1549 N N . LYS A 1 197 ? -6.987 -17.423 9.406 1.00 88.31 197 LYS A N 1
ATOM 1550 C CA . LYS A 1 197 ? -8.213 -18.021 8.889 1.00 88.31 197 LYS A CA 1
ATOM 1551 C C . LYS A 1 197 ? -9.140 -16.927 8.370 1.00 88.31 197 LYS A C 1
ATOM 1553 O O . LYS A 1 197 ? -9.100 -15.782 8.805 1.00 88.31 197 LYS A O 1
ATOM 1558 N N . SER A 1 198 ? -10.043 -17.289 7.466 1.00 84.25 198 SER A N 1
ATOM 1559 C CA . SER A 1 198 ? -10.995 -16.342 6.866 1.00 84.25 198 SER A CA 1
ATOM 1560 C C . SER A 1 198 ? -11.850 -15.577 7.884 1.00 84.25 198 SER A C 1
ATOM 1562 O O . SER A 1 198 ? -12.239 -14.438 7.651 1.00 84.25 198 SER A O 1
ATOM 1564 N N . GLU A 1 199 ? -12.162 -16.209 9.011 1.00 88.44 199 GLU A N 1
ATOM 1565 C CA . GLU A 1 199 ? -12.966 -15.644 10.090 1.00 88.44 199 GLU A CA 1
ATOM 1566 C C . GLU A 1 199 ? -12.174 -14.747 11.047 1.00 88.44 199 GLU A C 1
ATOM 1568 O O . GLU A 1 199 ? -12.788 -14.049 11.855 1.00 88.44 199 GLU A O 1
ATOM 1573 N N . ASP A 1 200 ? -10.839 -14.795 10.990 1.00 91.00 200 ASP A N 1
ATOM 1574 C CA . ASP A 1 200 ? -9.953 -14.093 11.915 1.00 91.00 200 ASP A CA 1
ATOM 1575 C C . ASP A 1 200 ? -9.024 -13.091 11.234 1.00 91.00 200 ASP A C 1
ATOM 1577 O O . ASP A 1 200 ? -8.238 -12.480 11.947 1.00 91.00 200 ASP A O 1
ATOM 1581 N N . PHE A 1 201 ? -9.096 -12.906 9.915 1.00 94.56 201 PHE A N 1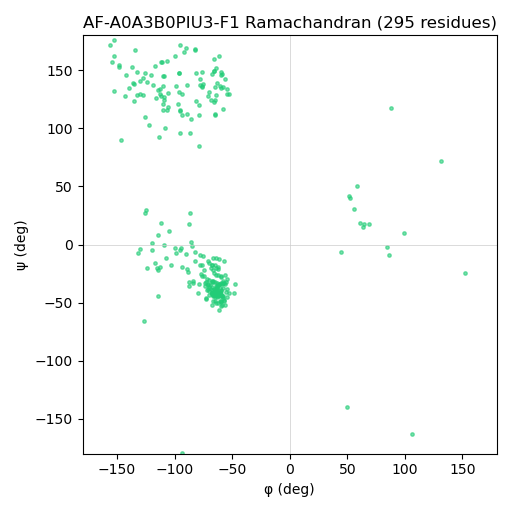
ATOM 1582 C CA . PHE A 1 201 ? -8.281 -11.946 9.177 1.00 94.56 201 PHE A CA 1
ATOM 1583 C C . PHE A 1 201 ? -9.157 -11.085 8.276 1.00 94.56 201 PHE A C 1
ATOM 1585 O O . PHE A 1 201 ? -9.968 -11.578 7.492 1.00 94.56 201 PHE A O 1
ATOM 1592 N N . HIS A 1 202 ? -8.977 -9.774 8.370 1.00 94.88 202 HIS A N 1
ATOM 1593 C CA . HIS A 1 202 ? -9.813 -8.809 7.674 1.00 94.88 202 HIS A CA 1
ATOM 1594 C C . HIS A 1 202 ? -8.957 -7.713 7.051 1.00 94.88 202 HIS A C 1
ATOM 1596 O O . HIS A 1 202 ? -8.030 -7.214 7.684 1.00 94.88 202 HIS A O 1
ATOM 1602 N N . ILE A 1 203 ? -9.306 -7.309 5.830 1.00 93.94 203 ILE A N 1
ATOM 1603 C CA . ILE A 1 203 ? -8.678 -6.192 5.119 1.00 93.94 203 ILE A CA 1
ATOM 1604 C C . ILE A 1 203 ? -9.740 -5.115 4.903 1.00 93.94 203 ILE A C 1
ATOM 1606 O O . ILE A 1 203 ? -10.808 -5.381 4.354 1.00 93.94 203 ILE A O 1
ATOM 1610 N N . VAL A 1 204 ? -9.443 -3.896 5.339 1.00 94.50 204 VAL A N 1
ATOM 1611 C CA . VAL A 1 204 ? -10.269 -2.702 5.160 1.00 94.50 204 VAL A CA 1
ATOM 1612 C C . VAL A 1 204 ? -9.549 -1.788 4.180 1.00 94.50 204 VAL A C 1
ATOM 1614 O O . VAL A 1 204 ? -8.455 -1.294 4.464 1.00 94.50 204 VAL A O 1
ATOM 1617 N N . THR A 1 205 ? -10.171 -1.570 3.022 1.00 91.69 205 THR A N 1
ATOM 1618 C CA . THR A 1 205 ? -9.671 -0.640 2.004 1.00 91.69 205 THR A CA 1
ATOM 1619 C C . THR A 1 205 ? -10.367 0.707 2.191 1.00 91.69 205 THR A C 1
ATOM 1621 O O . THR A 1 205 ? -11.587 0.771 2.028 1.00 91.69 205 THR A O 1
ATOM 1624 N N . PRO A 1 206 ? -9.638 1.776 2.553 1.00 90.94 206 PRO A N 1
ATOM 1625 C CA . PRO A 1 206 ? -10.236 3.091 2.720 1.00 90.94 206 PRO A CA 1
ATOM 1626 C C . PRO A 1 206 ? -10.757 3.657 1.393 1.00 90.94 206 PRO A C 1
ATOM 1628 O O . PRO A 1 206 ? -10.155 3.432 0.345 1.00 90.94 206 PRO A O 1
ATOM 1631 N N . VAL A 1 207 ? -11.815 4.473 1.445 1.00 90.38 207 VAL A N 1
ATOM 1632 C CA . VAL A 1 207 ? -12.426 5.108 0.253 1.00 90.38 207 VAL A CA 1
ATOM 1633 C C . VAL A 1 207 ? -11.454 5.967 -0.557 1.00 90.38 207 VAL A C 1
ATOM 1635 O O . VAL A 1 207 ? -11.567 6.058 -1.773 1.00 90.38 207 VAL A O 1
ATOM 1638 N N . ASN A 1 208 ? -10.498 6.599 0.124 1.00 88.81 208 ASN A N 1
ATOM 1639 C CA . ASN A 1 208 ? -9.388 7.331 -0.468 1.00 88.81 208 ASN A CA 1
ATOM 1640 C C . ASN A 1 208 ? -8.122 6.887 0.253 1.00 88.81 208 ASN A C 1
ATOM 1642 O O . ASN A 1 208 ? -8.072 6.925 1.486 1.00 88.81 208 ASN A O 1
ATOM 1646 N N . THR A 1 209 ? -7.101 6.483 -0.496 1.00 89.50 209 THR A N 1
ATOM 1647 C CA . THR A 1 209 ? -5.872 5.946 0.085 1.00 89.50 209 THR A CA 1
ATOM 1648 C C . THR A 1 209 ? -4.654 6.271 -0.780 1.00 89.50 209 THR A C 1
ATOM 1650 O O . THR A 1 209 ? -4.815 6.482 -1.985 1.00 89.50 209 THR A O 1
ATOM 1653 N N . PRO A 1 210 ? -3.439 6.340 -0.204 1.00 88.06 210 PRO A N 1
ATOM 1654 C CA . PRO A 1 210 ? -2.224 6.473 -0.990 1.00 88.06 210 PRO A CA 1
ATOM 1655 C C . PRO A 1 210 ? -2.047 5.296 -1.947 1.00 88.06 210 PRO A C 1
ATOM 1657 O O . PRO A 1 210 ? -2.219 4.134 -1.568 1.00 88.06 210 PRO A O 1
ATOM 1660 N N . LEU A 1 211 ? -1.687 5.631 -3.183 1.00 87.62 211 LEU A N 1
ATOM 1661 C CA . LEU A 1 211 ? -1.352 4.689 -4.240 1.00 87.62 211 LEU A CA 1
ATOM 1662 C C . LEU A 1 211 ? 0.148 4.777 -4.516 1.00 87.62 211 LEU A C 1
ATOM 1664 O O . LEU A 1 211 ? 0.702 5.876 -4.597 1.00 87.62 211 LEU A O 1
ATOM 1668 N N . ALA A 1 212 ? 0.785 3.624 -4.671 1.00 86.38 212 ALA A N 1
ATOM 1669 C CA . ALA A 1 212 ? 2.203 3.497 -4.965 1.00 86.38 212 ALA A CA 1
ATOM 1670 C C . ALA A 1 212 ? 2.401 2.678 -6.243 1.00 86.38 212 ALA A C 1
ATOM 1672 O O . ALA A 1 212 ? 1.697 1.696 -6.488 1.00 86.38 212 ALA A O 1
ATOM 1673 N N . LEU A 1 213 ? 3.355 3.110 -7.067 1.00 88.56 213 LEU A N 1
ATOM 1674 C CA . LEU A 1 213 ? 3.758 2.421 -8.285 1.00 88.56 213 LEU A CA 1
ATOM 1675 C C . LEU A 1 213 ? 5.263 2.174 -8.240 1.00 88.56 213 LEU A C 1
ATOM 1677 O O . LEU A 1 213 ? 6.053 3.106 -8.403 1.00 88.56 213 LEU A O 1
ATOM 1681 N N . ASP A 1 214 ? 5.642 0.914 -8.077 1.00 87.12 214 ASP A N 1
ATOM 1682 C CA . ASP A 1 214 ? 7.029 0.498 -8.190 1.00 87.12 214 ASP A CA 1
ATOM 1683 C C . ASP A 1 214 ? 7.440 0.433 -9.654 1.00 87.12 214 ASP A C 1
ATOM 1685 O O . ASP A 1 214 ? 6.726 -0.082 -10.522 1.00 87.12 214 ASP A O 1
ATOM 1689 N N . LEU A 1 215 ? 8.635 0.946 -9.917 1.00 89.19 215 LEU A N 1
ATOM 1690 C CA . LEU A 1 215 ? 9.188 1.106 -11.249 1.00 89.19 215 LEU A CA 1
ATOM 1691 C C . LEU A 1 215 ? 10.571 0.456 -11.310 1.00 89.19 215 LEU A C 1
ATOM 1693 O O . LEU A 1 215 ? 11.449 0.755 -10.500 1.00 89.19 215 LEU A O 1
ATOM 1697 N N . ILE A 1 216 ? 10.799 -0.399 -12.307 1.00 90.00 216 ILE A N 1
ATOM 1698 C CA . ILE A 1 216 ? 12.130 -0.936 -12.589 1.00 90.00 216 ILE A CA 1
ATOM 1699 C C . ILE A 1 216 ? 12.912 0.099 -13.397 1.00 90.00 216 ILE A C 1
ATOM 1701 O O . ILE A 1 216 ? 12.497 0.496 -14.487 1.00 90.00 216 ILE A O 1
ATOM 1705 N N . VAL A 1 217 ? 14.074 0.494 -12.877 1.00 91.38 217 VAL A N 1
ATOM 1706 C CA . VAL A 1 217 ? 14.999 1.443 -13.511 1.00 91.38 217 VAL A CA 1
ATOM 1707 C C . VAL A 1 217 ? 16.359 0.800 -13.751 1.00 91.38 217 VAL A C 1
ATOM 1709 O O . VAL A 1 217 ? 16.838 -0.005 -12.951 1.00 91.38 217 VAL A O 1
ATOM 1712 N N . VAL A 1 218 ? 17.025 1.182 -14.842 1.00 91.19 218 VAL A N 1
ATOM 1713 C CA . VAL A 1 218 ? 18.398 0.740 -15.120 1.00 91.19 218 VAL A CA 1
ATOM 1714 C C . VAL A 1 218 ? 19.375 1.813 -14.654 1.00 91.19 218 VAL A C 1
ATOM 1716 O O . VAL A 1 218 ? 19.339 2.954 -15.111 1.00 91.19 218 VAL A O 1
ATOM 1719 N N . ASN A 1 219 ? 20.273 1.449 -13.738 1.00 91.12 219 ASN A N 1
ATOM 1720 C CA . ASN A 1 219 ? 21.263 2.382 -13.210 1.00 91.12 219 ASN A CA 1
ATOM 1721 C C . ASN A 1 219 ? 22.248 2.832 -14.306 1.00 91.12 219 ASN A C 1
ATOM 1723 O O . ASN A 1 219 ? 22.943 2.012 -14.909 1.00 91.12 219 ASN A O 1
ATOM 1727 N N . LYS A 1 220 ? 22.354 4.150 -14.506 1.00 91.25 220 LYS A N 1
ATOM 1728 C CA . LYS A 1 220 ? 23.213 4.758 -15.530 1.00 91.25 220 LYS A CA 1
ATOM 1729 C C . LYS A 1 220 ? 24.699 4.421 -15.369 1.00 91.25 220 LYS A C 1
ATOM 1731 O O . LYS A 1 220 ? 25.360 4.141 -16.363 1.00 91.25 220 LYS A O 1
ATOM 1736 N N . LEU A 1 221 ? 25.218 4.403 -14.141 1.00 93.25 221 LEU A N 1
ATOM 1737 C CA . LEU A 1 221 ? 26.631 4.098 -13.889 1.00 93.25 221 LEU A CA 1
ATOM 1738 C C . LEU A 1 221 ? 26.970 2.668 -14.313 1.00 93.25 221 LEU A C 1
ATOM 1740 O O . LEU A 1 221 ? 28.031 2.444 -14.884 1.00 93.25 221 LEU A O 1
ATOM 1744 N N . ASN A 1 222 ? 26.058 1.713 -14.108 1.00 91.31 222 ASN A N 1
ATOM 1745 C CA . ASN A 1 222 ? 26.273 0.334 -14.551 1.00 91.31 222 ASN A CA 1
ATOM 1746 C C . ASN A 1 222 ? 26.291 0.214 -16.080 1.00 91.31 222 ASN A C 1
ATOM 1748 O O . ASN A 1 222 ? 27.087 -0.552 -16.616 1.00 91.31 222 ASN A O 1
ATOM 1752 N N . ILE A 1 223 ? 25.461 0.996 -16.781 1.00 92.00 223 ILE A N 1
ATOM 1753 C CA . ILE A 1 223 ? 25.480 1.070 -18.251 1.00 92.00 223 ILE A CA 1
ATOM 1754 C C . ILE A 1 223 ? 26.840 1.586 -18.744 1.00 92.00 223 ILE A C 1
ATOM 1756 O O . ILE A 1 223 ? 27.390 1.055 -19.705 1.00 92.00 223 ILE A O 1
ATOM 1760 N N . GLU A 1 224 ? 27.386 2.610 -18.086 1.00 93.69 224 GLU A N 1
ATOM 1761 C CA . GLU A 1 224 ? 28.667 3.223 -18.459 1.00 93.69 224 GLU A CA 1
ATOM 1762 C C . GLU A 1 224 ? 29.875 2.339 -18.108 1.00 93.69 224 GLU A C 1
ATOM 1764 O O . GLU A 1 224 ? 30.854 2.309 -18.853 1.00 93.69 224 GLU A O 1
ATOM 1769 N N . GLN A 1 225 ? 29.819 1.617 -16.985 1.00 94.62 225 GLN A N 1
ATOM 1770 C CA . GLN A 1 225 ? 30.937 0.819 -16.470 1.00 94.62 225 GLN A CA 1
ATOM 1771 C C . GLN A 1 225 ? 31.037 -0.577 -17.092 1.00 94.62 225 GLN A C 1
ATOM 1773 O O . GLN A 1 225 ? 32.146 -1.094 -17.241 1.00 94.62 225 GLN A O 1
ATOM 1778 N N . PHE A 1 226 ? 29.911 -1.198 -17.450 1.00 94.31 226 PHE A N 1
ATOM 1779 C CA . PHE A 1 226 ? 29.868 -2.598 -17.870 1.00 94.31 226 PHE A CA 1
ATOM 1780 C C . PHE A 1 226 ? 29.281 -2.738 -19.285 1.00 94.31 226 PHE A C 1
ATOM 1782 O O . PHE A 1 226 ? 28.059 -2.696 -19.463 1.00 94.31 226 PHE A O 1
ATOM 1789 N N . PRO A 1 227 ? 30.126 -2.948 -20.316 1.00 93.56 227 PRO A N 1
ATOM 1790 C CA . PRO A 1 227 ? 29.656 -3.186 -21.677 1.00 93.56 227 PRO A CA 1
ATOM 1791 C C . PRO A 1 227 ? 28.664 -4.357 -21.745 1.00 93.56 227 PRO A C 1
ATOM 1793 O O . PRO A 1 227 ? 28.940 -5.444 -21.242 1.00 93.56 227 PRO A O 1
ATOM 1796 N N . GLY A 1 228 ? 27.508 -4.138 -22.377 1.00 91.75 228 GLY A N 1
ATOM 1797 C CA . GLY A 1 228 ? 26.440 -5.139 -22.505 1.00 91.75 228 GLY A CA 1
ATOM 1798 C C . GLY A 1 228 ? 25.480 -5.233 -21.310 1.00 91.75 228 GLY A C 1
ATOM 1799 O O . GLY A 1 228 ? 24.511 -5.988 -21.383 1.00 91.75 228 GLY A O 1
ATOM 1800 N N . PHE A 1 229 ? 25.684 -4.456 -20.237 1.00 93.38 229 PHE A N 1
ATOM 1801 C CA . PHE A 1 229 ? 24.784 -4.457 -19.075 1.00 93.38 229 PHE A CA 1
ATOM 1802 C C . PHE A 1 229 ? 23.358 -4.042 -19.438 1.00 93.38 229 PHE A C 1
ATOM 1804 O O . PHE A 1 229 ? 22.407 -4.655 -18.967 1.00 93.38 229 PHE A O 1
ATOM 1811 N N . LEU A 1 230 ? 23.201 -3.034 -20.303 1.00 92.25 230 LEU A N 1
ATOM 1812 C CA . LEU A 1 230 ? 21.880 -2.558 -20.718 1.00 92.25 230 LEU A CA 1
ATOM 1813 C C . LEU A 1 230 ? 21.068 -3.660 -21.412 1.00 92.25 230 LEU A C 1
ATOM 1815 O O . LEU A 1 230 ? 19.904 -3.863 -21.077 1.00 92.25 230 LEU A O 1
ATOM 1819 N N . ASP A 1 231 ? 21.691 -4.412 -22.320 1.00 93.44 231 ASP A N 1
ATOM 1820 C CA . ASP A 1 231 ? 21.022 -5.508 -23.023 1.00 93.44 231 ASP A CA 1
ATOM 1821 C C . ASP A 1 231 ? 20.615 -6.622 -22.054 1.00 93.44 231 ASP A C 1
ATOM 1823 O O . ASP A 1 231 ? 19.495 -7.126 -22.125 1.00 93.44 231 ASP A O 1
ATOM 1827 N N . GLN A 1 232 ? 21.492 -6.977 -21.107 1.00 92.19 232 GLN A N 1
ATOM 1828 C CA . GLN A 1 232 ? 21.185 -7.961 -20.065 1.00 92.19 232 GLN A CA 1
ATOM 1829 C C . GLN A 1 232 ? 20.048 -7.485 -19.155 1.00 92.19 232 GLN A C 1
ATOM 1831 O O . GLN A 1 232 ? 19.116 -8.245 -18.896 1.00 92.19 232 GLN A O 1
ATOM 1836 N N . ALA A 1 233 ? 20.083 -6.222 -18.725 1.00 91.56 233 ALA A N 1
ATOM 1837 C CA . ALA A 1 233 ? 19.026 -5.614 -17.929 1.00 91.56 233 ALA A CA 1
ATOM 1838 C C . ALA A 1 233 ? 17.688 -5.640 -18.679 1.00 91.56 233 ALA A C 1
ATOM 1840 O O . ALA A 1 233 ? 16.677 -6.015 -18.097 1.00 91.56 233 ALA A O 1
ATOM 1841 N N . TYR A 1 234 ? 17.673 -5.345 -19.982 1.00 89.81 234 TYR A N 1
ATOM 1842 C CA . TYR A 1 234 ? 16.467 -5.461 -20.803 1.00 89.81 234 TYR A CA 1
ATOM 1843 C C . TYR A 1 234 ? 15.943 -6.889 -20.910 1.00 89.81 234 TYR A C 1
ATOM 1845 O O . TYR A 1 234 ? 14.728 -7.072 -20.898 1.00 89.81 234 TYR A O 1
ATOM 1853 N N . GLN A 1 235 ? 16.807 -7.903 -20.997 1.00 88.81 235 GLN A N 1
ATOM 1854 C CA . GLN A 1 235 ? 16.344 -9.294 -20.969 1.00 88.81 235 GLN A CA 1
ATOM 1855 C C . GLN A 1 235 ? 15.713 -9.644 -19.621 1.00 88.81 235 GLN A C 1
ATOM 1857 O O . GLN A 1 235 ? 14.648 -10.254 -19.595 1.00 88.81 235 GLN A O 1
ATOM 1862 N N . VAL A 1 236 ? 16.321 -9.210 -18.513 1.00 86.94 236 VAL A N 1
ATOM 1863 C CA . VAL A 1 236 ? 15.748 -9.407 -17.176 1.00 86.94 236 VAL A CA 1
ATOM 1864 C C . VAL A 1 236 ? 14.414 -8.680 -17.054 1.00 86.94 236 VAL A C 1
ATOM 1866 O O . VAL A 1 236 ? 13.439 -9.318 -16.695 1.00 86.94 236 VAL A O 1
ATOM 1869 N N . ILE A 1 237 ? 14.329 -7.398 -17.419 1.00 85.69 237 ILE A N 1
ATOM 1870 C CA . ILE A 1 237 ? 13.094 -6.597 -17.369 1.00 85.69 237 ILE A CA 1
ATOM 1871 C C . ILE A 1 237 ? 11.987 -7.229 -18.209 1.00 85.69 237 ILE A C 1
ATOM 1873 O O . ILE A 1 237 ? 10.863 -7.364 -17.736 1.00 85.69 237 ILE A O 1
ATOM 1877 N N . LYS A 1 238 ? 12.293 -7.661 -19.438 1.00 80.38 238 LYS A N 1
ATOM 1878 C CA . LYS A 1 238 ? 11.326 -8.384 -20.271 1.00 80.38 238 LYS A CA 1
ATOM 1879 C C . LYS A 1 238 ? 10.843 -9.642 -19.569 1.00 80.38 238 LYS A C 1
ATOM 1881 O O . LYS A 1 238 ? 9.646 -9.884 -19.544 1.00 80.38 238 LYS A O 1
ATOM 1886 N N . LYS A 1 239 ? 11.761 -10.392 -18.960 1.00 77.25 239 LYS A N 1
ATOM 1887 C CA . LYS A 1 239 ? 11.435 -11.614 -18.235 1.00 77.25 239 LYS A CA 1
ATOM 1888 C C . LYS A 1 239 ? 10.592 -11.362 -16.983 1.00 77.25 239 LYS A C 1
ATOM 1890 O O . LYS A 1 239 ? 9.660 -12.107 -16.754 1.00 77.25 239 LYS A O 1
ATOM 1895 N N . VAL A 1 240 ? 10.908 -10.347 -16.175 1.00 75.69 240 VAL A N 1
ATOM 1896 C CA . VAL A 1 240 ? 10.271 -10.114 -14.861 1.00 75.69 240 VAL A CA 1
ATOM 1897 C C . VAL A 1 240 ? 9.087 -9.155 -14.896 1.00 75.69 240 VAL A C 1
ATOM 1899 O O . VAL A 1 240 ? 8.283 -9.196 -13.980 1.00 75.69 240 VAL A O 1
ATOM 1902 N N . GLY A 1 241 ? 8.951 -8.321 -15.926 1.00 71.00 241 GLY A N 1
ATOM 1903 C CA . GLY A 1 241 ? 7.863 -7.346 -16.034 1.00 71.00 241 GLY A CA 1
ATOM 1904 C C . GLY A 1 241 ? 6.893 -7.597 -17.186 1.00 71.00 241 GLY A C 1
ATOM 1905 O O . GLY A 1 241 ? 5.773 -7.101 -17.136 1.00 71.00 241 GLY A O 1
ATOM 1906 N N . LEU A 1 242 ? 7.301 -8.333 -18.230 1.00 70.88 242 LEU A N 1
ATOM 1907 C CA . LEU A 1 242 ? 6.547 -8.420 -19.491 1.00 70.88 242 LEU A CA 1
ATOM 1908 C C . LEU A 1 242 ? 6.342 -9.851 -20.011 1.00 70.88 242 LEU A C 1
ATOM 1910 O O . LEU A 1 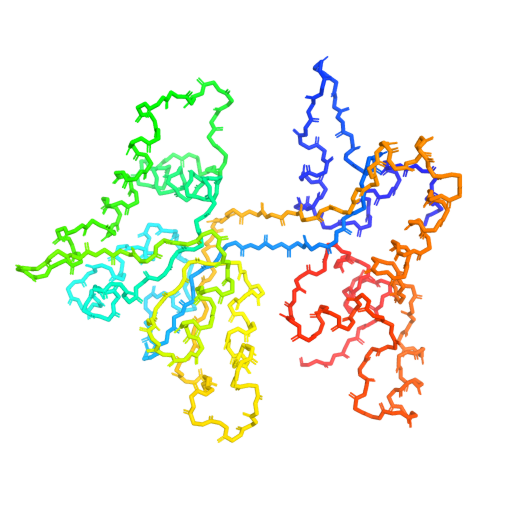242 ? 5.632 -10.044 -20.993 1.00 70.88 242 LEU A O 1
ATOM 1914 N N . GLU A 1 243 ? 6.956 -10.866 -19.410 1.00 69.81 243 GLU A N 1
ATOM 1915 C CA . GLU A 1 243 ? 6.782 -12.253 -19.844 1.00 69.81 243 GLU A CA 1
ATOM 1916 C C . GLU A 1 243 ? 5.368 -12.736 -19.494 1.00 69.81 243 GLU A C 1
ATOM 1918 O O . GLU A 1 243 ? 4.912 -12.589 -18.362 1.00 69.81 243 GLU A O 1
ATOM 1923 N N . GLY A 1 244 ? 4.656 -13.284 -20.480 1.00 62.38 244 GLY A N 1
ATOM 1924 C CA . GLY A 1 244 ? 3.281 -13.762 -20.314 1.00 62.38 244 GLY A CA 1
ATOM 1925 C C . GLY A 1 244 ? 2.185 -12.706 -20.502 1.00 62.38 244 GLY A C 1
ATOM 1926 O O . GLY A 1 244 ? 1.021 -13.069 -20.617 1.00 62.38 244 GLY A O 1
ATOM 1927 N N . VAL A 1 245 ? 2.511 -11.411 -20.615 1.00 63.22 245 VAL A N 1
ATOM 1928 C CA . VAL A 1 245 ? 1.493 -10.334 -20.741 1.00 63.22 245 VAL A CA 1
ATOM 1929 C C . VAL A 1 245 ? 0.697 -10.373 -22.053 1.00 63.22 245 VAL A C 1
ATOM 1931 O O . VAL A 1 245 ? -0.283 -9.652 -22.211 1.00 63.22 245 VAL A O 1
ATOM 1934 N N . ASN A 1 246 ? 1.144 -11.181 -23.014 1.00 58.88 246 ASN A N 1
ATOM 1935 C CA . ASN A 1 246 ? 0.543 -11.381 -24.329 1.00 58.88 246 ASN A CA 1
ATOM 1936 C C . ASN A 1 246 ? 0.005 -12.810 -24.542 1.00 58.88 246 ASN A C 1
ATOM 1938 O O . ASN A 1 246 ? -0.335 -13.146 -25.677 1.00 58.88 246 ASN A O 1
ATOM 1942 N N . GLU A 1 247 ? -0.017 -13.655 -23.506 1.00 57.97 247 GLU A N 1
ATOM 1943 C CA . GLU A 1 247 ? -0.554 -15.020 -23.594 1.00 57.97 247 GLU A CA 1
ATOM 1944 C C . GLU A 1 247 ? -2.088 -15.002 -23.629 1.00 57.97 247 GLU A C 1
ATOM 1946 O O . GLU A 1 247 ? -2.737 -14.244 -22.914 1.00 57.97 247 GLU A O 1
ATOM 1951 N N . THR A 1 248 ? -2.688 -15.838 -24.477 1.00 54.88 248 THR A N 1
ATOM 1952 C CA . THR A 1 248 ? -4.148 -15.944 -24.605 1.00 54.88 248 THR A CA 1
ATOM 1953 C C . THR A 1 248 ? -4.725 -16.994 -23.648 1.00 54.88 248 THR A C 1
ATOM 1955 O O . THR A 1 248 ? -4.005 -17.834 -23.110 1.00 54.88 248 THR A O 1
ATOM 1958 N N . LEU A 1 249 ? -6.056 -17.034 -23.492 1.00 52.12 249 LEU A N 1
ATOM 1959 C CA . LEU A 1 249 ? -6.735 -18.101 -22.735 1.00 52.12 249 LEU A CA 1
ATOM 1960 C C . LEU A 1 249 ? -6.429 -19.506 -23.270 1.00 52.12 249 LEU A C 1
ATOM 1962 O O . LEU A 1 249 ? -6.354 -20.453 -22.495 1.00 52.12 249 LEU A O 1
ATOM 1966 N N . ALA A 1 250 ? -6.238 -19.655 -24.583 1.00 56.00 250 ALA A N 1
ATOM 1967 C CA . ALA A 1 250 ? -5.883 -20.938 -25.181 1.00 56.00 250 ALA A CA 1
ATOM 1968 C C . ALA A 1 250 ? -4.460 -21.372 -24.788 1.00 56.00 250 ALA A C 1
ATOM 1970 O O . ALA A 1 250 ? -4.236 -22.548 -24.500 1.00 56.00 250 ALA A O 1
ATOM 1971 N N . ASP A 1 251 ? -3.523 -20.420 -24.718 1.00 57.22 251 ASP A N 1
ATOM 1972 C CA . ASP A 1 251 ? -2.155 -20.665 -24.247 1.00 57.22 251 ASP A CA 1
ATOM 1973 C C . ASP A 1 251 ? -2.151 -21.061 -22.761 1.00 57.22 251 ASP A C 1
ATOM 1975 O O . ASP A 1 251 ? -1.450 -21.990 -22.366 1.00 57.22 251 ASP A O 1
ATOM 1979 N N . PHE A 1 252 ? -3.002 -20.419 -21.958 1.00 53.12 252 PHE A N 1
ATOM 1980 C CA . PHE A 1 252 ? -3.206 -20.699 -20.535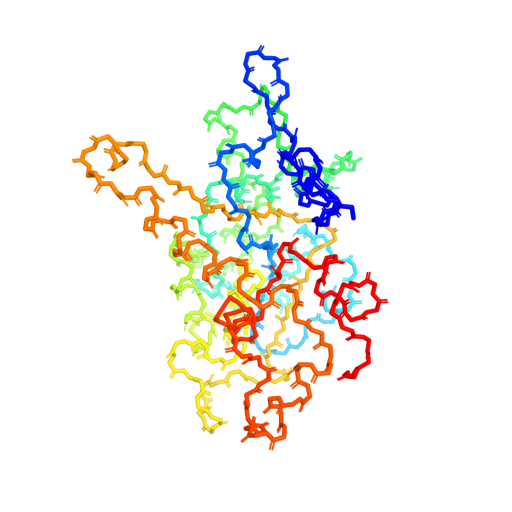 1.00 53.12 252 PHE A CA 1
ATOM 1981 C C . PHE A 1 252 ? -3.846 -22.074 -20.273 1.00 53.12 252 PHE A C 1
ATOM 1983 O O . PHE A 1 252 ? -3.346 -22.867 -19.474 1.00 53.12 252 PHE A O 1
ATOM 1990 N N . GLN A 1 253 ? -4.928 -22.406 -20.982 1.00 52.28 253 GLN A N 1
ATOM 1991 C CA . GLN A 1 253 ? -5.614 -23.696 -20.849 1.00 52.28 253 GLN A CA 1
ATOM 1992 C C . GLN A 1 253 ? -4.713 -24.869 -21.246 1.00 52.28 253 GLN A C 1
ATOM 1994 O O . GLN A 1 253 ? -4.772 -25.916 -20.602 1.00 52.28 253 GLN A O 1
ATOM 1999 N N . ALA A 1 254 ? -3.840 -24.688 -22.245 1.00 58.00 254 ALA A N 1
ATOM 2000 C CA . ALA A 1 254 ? -2.847 -25.691 -22.623 1.00 58.00 254 ALA A CA 1
ATOM 2001 C C . ALA A 1 254 ? -1.882 -26.018 -21.465 1.00 58.00 254 ALA A C 1
ATOM 2003 O O . ALA A 1 254 ? -1.546 -27.186 -21.257 1.00 58.00 254 ALA A O 1
ATOM 2004 N N . VAL A 1 255 ? -1.500 -25.017 -20.662 1.00 53.38 255 VAL A N 1
ATOM 2005 C CA . VAL A 1 255 ? -0.651 -25.208 -19.474 1.00 53.38 255 VAL A CA 1
ATOM 2006 C C . VAL A 1 255 ? -1.389 -25.940 -18.357 1.00 53.38 255 VAL A C 1
ATOM 2008 O O . VAL A 1 255 ? -0.835 -26.888 -17.805 1.00 53.38 255 VAL A O 1
ATOM 2011 N N . LEU A 1 256 ? -2.648 -25.587 -18.078 1.00 48.72 256 LEU A N 1
ATOM 2012 C CA . LEU A 1 256 ? -3.464 -26.274 -17.065 1.00 48.72 256 LEU A CA 1
ATOM 2013 C C . LEU A 1 256 ? -3.663 -27.766 -17.379 1.00 48.72 256 LEU A C 1
ATOM 2015 O O . LEU A 1 256 ? -3.703 -28.592 -16.468 1.00 48.72 256 LEU A O 1
ATOM 2019 N N . THR A 1 257 ? -3.755 -28.141 -18.657 1.00 53.72 257 THR A N 1
ATOM 2020 C CA . THR A 1 257 ? -3.821 -29.555 -19.061 1.00 53.72 257 THR A CA 1
ATOM 2021 C C . THR A 1 257 ? -2.500 -30.310 -18.903 1.00 53.72 257 THR A C 1
ATOM 2023 O O . THR A 1 257 ? -2.527 -31.516 -18.665 1.00 53.72 257 THR A O 1
ATOM 2026 N N . GLU A 1 258 ? -1.352 -29.639 -19.025 1.00 54.75 258 GLU A N 1
ATOM 2027 C CA . GLU A 1 258 ? -0.032 -30.267 -18.868 1.00 54.75 258 GLU A CA 1
ATOM 2028 C C . GLU A 1 258 ? 0.445 -30.290 -17.408 1.00 54.75 258 GLU A C 1
ATOM 2030 O O . GLU A 1 258 ? 1.131 -31.229 -16.996 1.00 54.75 258 GLU A O 1
ATOM 2035 N N . LYS A 1 259 ? 0.075 -29.276 -16.614 1.00 52.53 259 LYS A N 1
ATOM 2036 C CA . LYS A 1 259 ? 0.385 -29.142 -15.187 1.00 52.53 259 LYS A CA 1
ATOM 2037 C C . LYS A 1 259 ? -0.769 -28.432 -14.457 1.00 52.53 259 LYS A C 1
ATOM 2039 O O . LYS A 1 259 ? -0.738 -27.214 -14.305 1.00 52.53 259 LYS A O 1
ATOM 2044 N N . PRO A 1 260 ? -1.762 -29.174 -13.942 1.00 47.88 260 PRO A N 1
ATOM 2045 C CA . PRO A 1 260 ? -2.985 -28.598 -13.367 1.00 47.88 260 PRO A CA 1
ATOM 2046 C C . PRO A 1 260 ? -2.767 -27.746 -12.108 1.00 47.88 260 PRO A C 1
ATOM 2048 O O . PRO A 1 260 ? -3.673 -27.034 -11.691 1.00 47.88 260 PRO A O 1
ATOM 2051 N N . GLU A 1 261 ? -1.576 -27.794 -11.509 1.00 48.34 261 GLU A N 1
ATOM 2052 C CA . GLU A 1 261 ? -1.201 -26.965 -10.357 1.00 48.34 261 GLU A CA 1
ATOM 2053 C C . GLU A 1 261 ? -0.557 -25.624 -10.757 1.00 48.34 261 GLU A C 1
ATOM 2055 O O . GLU A 1 261 ? -0.324 -24.777 -9.900 1.00 48.34 261 GLU A O 1
ATOM 2060 N N . THR A 1 262 ? -0.245 -25.409 -12.041 1.00 44.06 262 THR A N 1
ATOM 2061 C CA . THR A 1 262 ? 0.435 -24.194 -12.521 1.00 44.06 262 THR A CA 1
ATOM 2062 C C . THR A 1 262 ? -0.553 -23.330 -13.295 1.00 44.06 262 THR A C 1
ATOM 2064 O O . THR A 1 262 ? -0.867 -23.606 -14.448 1.00 44.06 262 THR A O 1
ATOM 2067 N N . ILE A 1 263 ? -1.075 -22.295 -12.632 1.00 45.84 263 ILE A N 1
ATOM 2068 C CA . ILE A 1 263 ? -2.067 -21.388 -13.221 1.00 45.84 263 ILE A CA 1
ATOM 2069 C C . ILE A 1 263 ? -1.394 -20.454 -14.243 1.00 45.84 263 ILE A C 1
ATOM 2071 O O . ILE A 1 263 ? -1.983 -20.176 -15.267 1.00 45.84 263 ILE A O 1
ATOM 2075 N N . TYR A 1 264 ? -0.134 -20.049 -14.068 1.00 47.12 264 TYR A N 1
ATOM 2076 C CA . TYR A 1 264 ? 0.586 -19.206 -15.035 1.00 47.12 264 TYR A CA 1
ATOM 2077 C C . TYR A 1 264 ? 1.909 -19.863 -15.437 1.00 47.12 264 TYR A C 1
ATOM 2079 O O . TYR A 1 264 ? 2.494 -20.587 -14.643 1.00 47.12 264 TYR A O 1
ATOM 2087 N N . LYS A 1 265 ? 2.367 -19.655 -16.679 1.00 46.06 265 LYS A N 1
ATOM 2088 C CA . LYS A 1 265 ? 3.595 -20.279 -17.211 1.00 46.06 265 LYS A CA 1
ATOM 2089 C C . LYS A 1 265 ? 4.864 -19.462 -16.940 1.00 46.06 265 LYS A C 1
ATOM 2091 O O . LYS A 1 265 ? 5.959 -20.020 -16.977 1.00 46.06 265 LYS A O 1
ATOM 2096 N N . ASN A 1 266 ? 4.718 -18.148 -16.740 1.00 50.12 266 ASN A N 1
ATOM 2097 C CA . ASN A 1 266 ? 5.822 -17.190 -16.778 1.00 50.12 266 ASN A CA 1
ATOM 2098 C C . ASN A 1 266 ? 5.852 -16.262 -15.549 1.00 50.12 266 ASN A C 1
ATOM 2100 O O . ASN A 1 266 ? 4.825 -15.765 -15.081 1.00 50.12 266 ASN A O 1
ATOM 2104 N N . GLY A 1 267 ? 7.072 -16.001 -15.069 1.00 48.78 267 GLY A N 1
ATOM 2105 C CA . GLY A 1 267 ? 7.392 -15.528 -13.714 1.00 48.78 267 GLY A CA 1
ATOM 2106 C C . GLY A 1 267 ? 6.806 -14.194 -13.212 1.00 48.78 267 GLY A C 1
ATOM 2107 O O . GLY A 1 267 ? 6.531 -14.111 -12.016 1.00 48.78 267 GLY A O 1
ATOM 2108 N N . PRO A 1 268 ? 6.575 -13.147 -14.032 1.00 49.97 268 PRO A N 1
ATOM 2109 C CA . PRO A 1 268 ? 5.983 -11.894 -13.548 1.00 49.97 268 PRO A CA 1
ATOM 2110 C C . PRO A 1 268 ? 4.589 -12.128 -12.973 1.00 49.97 268 PRO A C 1
ATOM 2112 O O . PRO A 1 268 ? 4.292 -11.711 -11.859 1.00 49.97 268 PRO A O 1
ATOM 2115 N N . LEU A 1 269 ? 3.758 -12.847 -13.738 1.00 52.75 269 LEU A N 1
ATOM 2116 C CA . LEU A 1 269 ? 2.371 -13.192 -13.420 1.00 52.75 269 LEU A CA 1
ATOM 2117 C C . LEU A 1 269 ? 2.279 -14.204 -12.275 1.00 52.75 269 LEU A C 1
ATOM 2119 O O . LEU A 1 269 ? 1.354 -14.126 -11.469 1.00 52.75 269 LEU A O 1
ATOM 2123 N N . GLU A 1 270 ? 3.279 -15.076 -12.127 1.00 50.28 270 GLU A N 1
ATOM 2124 C CA . GLU A 1 270 ? 3.400 -15.955 -10.959 1.00 50.28 270 GLU A CA 1
ATOM 2125 C C . GLU A 1 270 ? 3.649 -15.173 -9.658 1.00 50.28 270 GLU A C 1
ATOM 2127 O O . GLU A 1 270 ? 3.028 -15.498 -8.648 1.00 50.28 270 GLU A O 1
ATOM 2132 N N . ASN A 1 271 ? 4.465 -14.107 -9.672 1.00 49.25 271 ASN A N 1
ATOM 2133 C CA . ASN A 1 271 ? 4.661 -13.245 -8.495 1.00 49.25 271 ASN A CA 1
ATOM 2134 C C . ASN A 1 271 ? 3.361 -12.533 -8.089 1.00 49.25 271 ASN A C 1
ATOM 2136 O O . ASN A 1 271 ? 3.046 -12.449 -6.900 1.00 49.25 271 ASN A O 1
ATOM 2140 N N . PHE A 1 272 ? 2.579 -12.057 -9.067 1.00 53.94 272 PHE A N 1
ATOM 2141 C CA . PHE A 1 272 ? 1.269 -11.461 -8.797 1.00 53.94 272 PHE A CA 1
ATOM 2142 C C . PHE A 1 272 ? 0.263 -12.489 -8.280 1.00 53.94 272 PHE A C 1
ATOM 2144 O O . PHE A 1 272 ? -0.577 -12.115 -7.486 1.00 53.94 272 PHE A O 1
ATOM 2151 N N . ASN A 1 273 ? 0.334 -13.765 -8.667 1.00 48.19 273 ASN A N 1
ATOM 2152 C CA . ASN A 1 273 ? -0.578 -14.794 -8.154 1.00 48.19 273 ASN A CA 1
ATOM 2153 C C . ASN A 1 273 ? -0.175 -15.298 -6.756 1.00 48.19 273 ASN A C 1
ATOM 2155 O O . ASN A 1 273 ? -1.026 -15.456 -5.885 1.00 48.19 273 ASN A O 1
ATOM 2159 N N . TYR A 1 274 ? 1.125 -15.510 -6.522 1.00 49.69 274 TYR A N 1
ATOM 2160 C CA . TYR A 1 274 ? 1.646 -15.973 -5.233 1.00 49.69 274 TYR A CA 1
ATOM 2161 C C . TYR A 1 274 ? 1.424 -14.932 -4.128 1.00 49.69 274 TYR A C 1
ATOM 2163 O O . TYR A 1 274 ? 0.970 -15.270 -3.042 1.00 49.69 274 TYR A O 1
ATOM 2171 N N . VAL A 1 275 ? 1.678 -13.652 -4.421 1.00 51.66 275 VAL A N 1
ATOM 2172 C CA . VAL A 1 275 ? 1.547 -12.556 -3.441 1.00 51.66 275 VAL A CA 1
ATOM 2173 C C . VAL A 1 275 ? 0.214 -11.798 -3.586 1.00 51.66 275 VAL A C 1
ATOM 2175 O O . VAL A 1 275 ? -0.121 -10.960 -2.758 1.00 51.66 275 VAL A O 1
ATOM 2178 N N . GLN A 1 276 ? -0.577 -12.094 -4.626 1.00 55.09 276 GLN A N 1
ATOM 2179 C CA . GLN A 1 276 ? -1.824 -11.385 -4.979 1.00 55.09 276 GLN A CA 1
ATOM 2180 C C . GLN A 1 276 ? -1.648 -9.867 -5.172 1.00 55.09 276 GLN A C 1
ATOM 2182 O O . GLN A 1 276 ? -2.564 -9.077 -4.931 1.00 55.09 276 GLN A O 1
ATOM 2187 N N . TYR A 1 277 ? -0.467 -9.432 -5.627 1.00 59.50 277 TYR A N 1
ATOM 2188 C CA . TYR A 1 277 ? -0.227 -8.027 -5.957 1.00 59.50 277 TYR A CA 1
ATOM 2189 C C . TYR A 1 277 ? -1.066 -7.571 -7.155 1.00 59.50 277 TYR A C 1
ATOM 2191 O O . TYR A 1 277 ? -1.345 -8.334 -8.081 1.00 59.50 277 TYR A O 1
ATOM 2199 N N . THR A 1 278 ? -1.438 -6.287 -7.175 1.00 58.47 278 THR A N 1
ATOM 2200 C CA . THR A 1 278 ? -2.153 -5.717 -8.321 1.00 58.47 278 THR A CA 1
ATOM 2201 C C . THR A 1 278 ? -1.164 -5.418 -9.444 1.00 58.47 278 THR A C 1
ATOM 2203 O O . THR A 1 278 ? -0.222 -4.640 -9.284 1.00 58.47 278 THR A O 1
ATOM 2206 N N . SER A 1 279 ? -1.374 -6.044 -10.603 1.00 60.22 279 SER A N 1
ATOM 2207 C CA . SER A 1 279 ? -0.568 -5.760 -11.789 1.00 60.22 279 SER A CA 1
ATOM 2208 C C . SER A 1 279 ? -0.886 -4.359 -12.329 1.00 60.22 279 SER A C 1
ATOM 2210 O O . SER A 1 279 ? -2.061 -4.055 -12.554 1.00 60.22 279 SER A O 1
ATOM 2212 N N . PRO A 1 280 ? 0.120 -3.512 -12.623 1.00 58.91 280 PRO A N 1
ATOM 2213 C CA . PRO A 1 280 ? -0.109 -2.223 -13.283 1.00 58.91 280 PRO A CA 1
ATOM 2214 C C . PRO A 1 280 ? -0.666 -2.401 -14.705 1.00 58.91 280 PRO A C 1
ATOM 2216 O O . PRO A 1 280 ? -1.294 -1.497 -15.255 1.00 58.91 280 PRO A O 1
ATOM 2219 N N . LEU A 1 281 ? -0.481 -3.590 -15.283 1.00 60.88 281 LEU A N 1
ATOM 2220 C CA . LEU A 1 281 ? -0.977 -4.000 -16.591 1.00 60.88 281 LEU A CA 1
ATOM 2221 C C . LEU A 1 281 ? -2.396 -4.585 -16.527 1.00 60.88 281 LEU A C 1
ATOM 2223 O O . LEU A 1 281 ? -2.818 -5.237 -17.478 1.00 60.88 281 LEU A O 1
ATOM 2227 N N . LYS A 1 282 ? -3.158 -4.342 -15.445 1.00 59.06 282 LYS A N 1
ATOM 2228 C CA . LYS A 1 282 ? -4.515 -4.885 -15.272 1.00 59.06 282 LYS A CA 1
ATOM 2229 C C . LYS A 1 282 ? -5.386 -4.685 -16.508 1.00 59.06 282 LYS A C 1
ATOM 2231 O O . LYS A 1 282 ? -6.026 -5.627 -16.927 1.00 59.06 282 LYS A O 1
ATOM 2236 N N . LYS A 1 283 ? -5.350 -3.525 -17.175 1.00 58.72 283 LYS A N 1
ATOM 2237 C CA . LYS A 1 283 ? -6.140 -3.306 -18.405 1.00 58.72 283 LYS A CA 1
ATOM 2238 C C . LYS A 1 283 ? -5.874 -4.317 -19.520 1.00 58.72 283 LYS A C 1
ATOM 2240 O O . LYS A 1 283 ? -6.753 -4.503 -20.344 1.00 58.72 283 LYS A O 1
ATOM 2245 N N . ILE A 1 284 ? -4.695 -4.930 -19.585 1.00 48.34 284 ILE A N 1
ATOM 2246 C CA . ILE A 1 284 ? -4.378 -5.957 -20.582 1.00 48.34 284 ILE A CA 1
ATOM 2247 C C . ILE A 1 284 ? -4.407 -7.377 -20.008 1.00 48.34 284 ILE A C 1
ATOM 2249 O O . ILE A 1 284 ? -4.532 -8.306 -20.795 1.00 48.34 284 ILE A O 1
ATOM 2253 N N . SER A 1 285 ? -4.349 -7.553 -18.685 1.00 48.88 285 SER A N 1
ATOM 2254 C CA . SER A 1 285 ? -4.483 -8.855 -18.013 1.00 48.88 285 SER A CA 1
ATOM 2255 C C . SER A 1 285 ? -5.878 -9.132 -17.426 1.00 48.88 285 SER A C 1
ATOM 2257 O O . SER A 1 285 ? -6.094 -10.210 -16.879 1.00 48.88 285 SER A O 1
ATOM 2259 N N . ASP A 1 286 ? -6.809 -8.177 -17.518 1.00 47.94 286 ASP A N 1
ATOM 2260 C CA . ASP A 1 286 ? -8.187 -8.272 -17.026 1.00 47.94 286 ASP A CA 1
ATOM 2261 C C . ASP A 1 286 ? -8.983 -9.289 -17.854 1.00 47.94 286 ASP A C 1
ATOM 2263 O O . ASP A 1 286 ? -9.080 -9.104 -19.066 1.00 47.94 286 ASP A O 1
ATOM 2267 N N . PRO A 1 287 ? -9.597 -10.306 -17.228 1.00 45.38 287 PRO A N 1
ATOM 2268 C CA . PRO A 1 287 ? -10.395 -11.294 -17.936 1.00 45.38 287 PRO A CA 1
ATOM 2269 C C . PRO A 1 287 ? -11.501 -10.672 -18.798 1.00 45.38 287 PRO A C 1
ATOM 2271 O O . PRO A 1 287 ? -11.678 -11.060 -19.942 1.00 45.38 287 PRO A O 1
ATOM 2274 N N . GLU A 1 288 ? -12.256 -9.698 -18.295 1.00 41.94 288 GLU A N 1
ATOM 2275 C CA . GLU A 1 288 ? -13.434 -9.152 -18.979 1.00 41.94 288 GLU A CA 1
ATOM 2276 C C . GLU A 1 288 ? -13.089 -8.158 -20.090 1.00 41.94 288 GLU A C 1
ATOM 2278 O O . GLU A 1 288 ? -13.798 -8.093 -21.096 1.00 41.94 288 GLU A O 1
ATOM 2283 N N . ASN A 1 289 ? -12.015 -7.380 -19.919 1.00 41.38 289 ASN A N 1
ATOM 2284 C CA . ASN A 1 289 ? -11.719 -6.228 -20.782 1.00 41.38 289 ASN A CA 1
ATOM 2285 C C . ASN A 1 289 ? -10.281 -6.185 -21.329 1.00 41.38 289 ASN A C 1
ATOM 2287 O O . ASN A 1 289 ? -9.952 -5.285 -22.108 1.00 41.38 289 ASN A O 1
ATOM 2291 N N . GLY A 1 290 ? -9.426 -7.123 -20.924 1.00 41.78 290 GLY A N 1
ATOM 2292 C CA . GLY A 1 290 ? -8.020 -7.196 -21.299 1.00 41.78 290 GLY A CA 1
ATOM 2293 C C . GLY A 1 290 ? -7.725 -8.070 -22.512 1.00 41.78 290 GLY A C 1
ATOM 2294 O O . GLY A 1 290 ? -8.601 -8.626 -23.168 1.00 41.78 290 GLY A O 1
ATOM 2295 N N . LEU A 1 291 ? -6.439 -8.152 -22.852 1.00 39.12 291 LEU A N 1
ATOM 2296 C CA . LEU A 1 291 ? -5.923 -9.034 -23.901 1.00 39.12 291 LEU A CA 1
ATOM 2297 C C . LEU A 1 291 ? -5.813 -10.500 -23.421 1.00 39.12 291 LEU A C 1
ATOM 2299 O O . LEU A 1 291 ? -5.598 -11.384 -24.249 1.00 39.12 291 LEU A O 1
ATOM 2303 N N . VAL A 1 292 ? -6.006 -10.757 -22.120 1.00 35.44 292 VAL A N 1
ATOM 2304 C CA . VAL A 1 292 ? -6.064 -12.079 -21.468 1.00 35.44 292 VAL A CA 1
ATOM 2305 C C . VAL A 1 292 ? -7.495 -12.314 -20.970 1.00 35.44 292 VAL A C 1
ATOM 2307 O O . VAL A 1 292 ? -8.107 -11.401 -20.441 1.00 35.44 292 VAL A O 1
ATOM 2310 N N . ALA A 1 293 ? -8.064 -13.497 -21.215 1.00 33.34 293 ALA A N 1
ATOM 2311 C CA . ALA A 1 293 ? -9.510 -13.635 -21.383 1.00 33.34 293 ALA A CA 1
ATOM 2312 C C . ALA A 1 293 ? -10.362 -13.955 -20.143 1.00 33.34 293 ALA A C 1
ATOM 2314 O O . ALA A 1 293 ? -9.897 -14.423 -19.105 1.00 33.34 293 ALA A O 1
ATOM 2315 N N . VAL A 1 294 ? -11.646 -13.731 -20.419 1.00 33.16 294 VAL A N 1
ATOM 2316 C CA . VAL A 1 294 ? -12.888 -13.771 -19.654 1.00 33.16 294 VAL A CA 1
ATOM 2317 C C . VAL A 1 294 ? -13.189 -15.146 -19.055 1.00 33.16 294 VAL A C 1
ATOM 2319 O O . VAL A 1 294 ? -12.987 -16.168 -19.707 1.00 33.16 294 VAL A O 1
ATOM 2322 N N . GLU A 1 295 ? -13.799 -15.085 -17.866 1.00 27.89 295 GLU A N 1
ATOM 2323 C CA . GLU A 1 295 ? -14.489 -16.120 -17.076 1.00 27.89 295 GLU A CA 1
ATOM 2324 C C . GLU A 1 295 ? -13.664 -16.990 -16.107 1.00 27.89 295 GLU A C 1
ATOM 2326 O O . GLU A 1 295 ? -12.880 -17.850 -16.505 1.00 27.89 295 GLU A O 1
ATOM 2331 N N . GLY A 1 296 ? -14.004 -16.861 -14.812 1.00 27.61 296 GLY A N 1
ATOM 2332 C CA . GLY A 1 296 ? -14.067 -18.006 -13.897 1.00 27.61 296 GLY A CA 1
ATOM 2333 C C . GLY A 1 296 ? -13.363 -17.873 -12.546 1.00 27.61 296 GLY A C 1
ATOM 2334 O O . GLY A 1 296 ? -12.385 -18.581 -12.332 1.00 27.61 296 GLY A O 1
ATOM 2335 N N . TRP A 1 297 ? -13.915 -17.070 -11.628 1.00 27.53 297 TRP A N 1
ATOM 2336 C CA . TRP A 1 297 ? -13.983 -17.375 -10.186 1.00 27.53 297 TRP A CA 1
ATOM 2337 C C . TRP A 1 297 ? -15.351 -16.951 -9.651 1.00 27.53 297 TRP A C 1
ATOM 2339 O O . TRP A 1 297 ? -15.749 -15.797 -9.927 1.00 27.53 297 TRP A O 1
#

InterPro domains:
  IPR000044 Uncharacterised lipoprotein MG045 [PR00905] (33-57)
  IPR000044 Uncharacterised lipoprotein MG045 [PR00905] (81-101)
  IPR000044 Uncharacterised lipoprotein MG045 [PR00905] (147-163)
  IPR000044 Uncharacterised lipoprotein MG045 [PR00905] (169-185)
  IPR000044 Uncharacterised lipoprotein MG045 [PR00905] (196-214)

Organism: Mycoplasmoides gallisepticum (NCBI:txid2096)